Protein AF-X6P370-F1 (afdb_monomer_lite)

Foldseek 3Di:
DDPLLQCLAPVHNVPLVVNLVCLLVPVDDDDPVRLVNSLVRNVVRVVVSSNVSSCCSNPVDVVNVVVSVLVVLQVVLLVVLVVVLVVCPVVDDPVVSCVVLVVLLVVQLVCLVVLHDDDLSSLQNNCVVPVQSSLVSNVVSLCCLLPVDPCNVVPVSSVVSCCDPQNVDSNHNNQVQLQDVVSPPPPPVDDDPDDDDDDDDPDPDDDPDDDDDDVVVVVVVVVLVVVVVVVVVVVPDPDDDGSVNSVVSSVSVVVVVVVVVVVVVVVVCVPVVVVVVVVVVVPPDPPPPVPDDPDDDDDDDDPPPPDPPDDDDD

Structure (mmCIF, N/CA/C/O backbone):
data_AF-X6P370-F1
#
_entry.id   AF-X6P370-F1
#
loop_
_atom_site.group_PDB
_atom_site.id
_atom_site.type_symbol
_atom_site.label_atom_id
_atom_site.label_alt_id
_atom_site.label_comp_id
_atom_site.label_asym_id
_atom_site.label_entity_id
_atom_site.label_seq_id
_atom_site.pdbx_PDB_ins_code
_atom_site.Cartn_x
_atom_site.Cartn_y
_atom_site.Cartn_z
_atom_site.occupancy
_atom_site.B_iso_or_equiv
_atom_site.auth_seq_id
_atom_site.auth_comp_id
_atom_site.auth_asym_id
_atom_site.auth_atom_id
_atom_site.pdbx_PDB_model_num
ATOM 1 N N . TYR A 1 1 ? 2.509 20.667 -35.659 1.00 54.47 1 TYR A N 1
ATOM 2 C CA . TYR A 1 1 ? 3.380 21.132 -34.567 1.00 54.47 1 TYR A CA 1
ATOM 3 C C . TYR A 1 1 ? 2.681 20.768 -33.278 1.00 54.47 1 TYR A C 1
ATOM 5 O O . TYR A 1 1 ? 1.647 21.360 -32.994 1.00 54.47 1 TYR A O 1
ATOM 13 N N . ASP A 1 2 ? 3.147 19.729 -32.590 1.00 79.06 2 ASP A N 1
ATOM 14 C CA . ASP A 1 2 ? 2.578 19.344 -31.299 1.00 79.06 2 ASP A CA 1
ATOM 15 C C . ASP A 1 2 ? 3.137 20.238 -30.173 1.00 79.06 2 ASP A C 1
ATOM 17 O O . ASP A 1 2 ? 4.161 20.919 -30.326 1.00 79.06 2 ASP A O 1
ATOM 21 N N . LEU A 1 3 ? 2.420 20.261 -29.050 1.00 83.25 3 LEU A N 1
ATOM 22 C CA . LEU A 1 3 ? 2.734 21.086 -27.886 1.00 83.25 3 LEU A CA 1
ATOM 23 C C . LEU A 1 3 ? 4.103 20.733 -27.276 1.00 83.25 3 LEU A C 1
ATOM 25 O O . LEU A 1 3 ? 4.840 21.633 -26.873 1.00 83.25 3 LEU A O 1
ATOM 29 N N . LEU A 1 4 ? 4.467 19.450 -27.236 1.00 83.31 4 LEU A N 1
ATOM 30 C CA . LEU A 1 4 ? 5.719 18.964 -26.657 1.00 83.31 4 LEU A CA 1
ATOM 31 C C . LEU A 1 4 ? 6.929 19.436 -27.468 1.00 83.31 4 LEU A C 1
ATOM 33 O O . LEU A 1 4 ? 7.869 20.003 -26.906 1.00 83.31 4 LEU A O 1
ATOM 37 N N . THR A 1 5 ? 6.848 19.319 -28.790 1.00 86.12 5 THR A N 1
ATOM 38 C CA . THR A 1 5 ? 7.819 19.824 -29.761 1.00 86.12 5 THR A CA 1
ATOM 39 C C . THR A 1 5 ? 8.015 21.335 -29.624 1.00 86.12 5 THR A C 1
ATOM 41 O O . THR A 1 5 ? 9.150 21.818 -29.627 1.00 86.12 5 THR A O 1
ATOM 44 N N . HIS A 1 6 ? 6.934 22.101 -29.444 1.00 86.94 6 HIS A N 1
ATOM 45 C CA . HIS A 1 6 ? 7.019 23.549 -29.214 1.00 86.94 6 HIS A CA 1
ATOM 46 C C . HIS A 1 6 ? 7.727 23.885 -27.890 1.00 86.94 6 HIS A C 1
ATOM 48 O O . HIS A 1 6 ? 8.527 24.820 -27.821 1.00 86.94 6 HIS A O 1
ATOM 54 N N . MET A 1 7 ? 7.475 23.119 -26.826 1.00 84.12 7 MET A N 1
ATOM 55 C CA . MET A 1 7 ? 8.082 23.365 -25.513 1.00 84.12 7 MET A CA 1
ATOM 56 C C . MET A 1 7 ? 9.584 23.064 -25.478 1.00 84.12 7 MET A C 1
ATOM 58 O O . MET A 1 7 ? 10.316 23.763 -24.779 1.00 84.12 7 MET A O 1
ATOM 62 N N . VAL A 1 8 ? 10.069 22.079 -26.237 1.00 85.38 8 VAL A N 1
ATOM 63 C CA . VAL A 1 8 ? 11.506 21.741 -26.289 1.00 85.38 8 VAL A CA 1
ATOM 64 C C . VAL A 1 8 ? 12.271 22.473 -27.392 1.00 85.38 8 VAL A C 1
ATOM 66 O O . VAL A 1 8 ? 13.502 22.476 -27.383 1.00 85.38 8 VAL A O 1
ATOM 69 N N . CYS A 1 9 ? 11.581 23.119 -28.331 1.00 86.38 9 CYS A N 1
ATOM 70 C CA . CYS A 1 9 ? 12.208 23.878 -29.406 1.00 86.38 9 CYS A CA 1
ATOM 71 C C . CYS A 1 9 ? 12.719 25.245 -28.899 1.00 86.38 9 CYS A C 1
ATOM 73 O O . CYS A 1 9 ? 11.913 26.075 -28.466 1.00 86.38 9 CYS A O 1
ATOM 75 N N . PRO A 1 10 ? 14.033 25.537 -29.006 1.00 80.81 10 PRO A N 1
ATOM 76 C CA . PRO A 1 10 ? 14.603 26.805 -28.543 1.00 80.81 10 PRO A CA 1
ATOM 77 C C . PRO A 1 10 ? 14.099 28.051 -29.276 1.00 80.81 10 PRO A C 1
ATOM 79 O O . PRO A 1 10 ? 14.176 29.146 -28.731 1.00 80.81 10 PRO A O 1
ATOM 82 N N . LEU A 1 11 ? 13.596 27.891 -30.505 1.00 78.62 11 LEU A N 1
ATOM 83 C CA . LEU A 1 11 ? 13.122 28.996 -31.345 1.00 78.62 11 LEU A CA 1
ATOM 84 C C . LEU A 1 11 ? 11.647 29.357 -31.134 1.00 78.62 11 LEU A C 1
ATOM 86 O O . LEU A 1 11 ? 11.179 30.322 -31.728 1.00 78.62 11 LEU A O 1
ATOM 90 N N . SER A 1 12 ? 10.906 28.581 -30.340 1.00 79.38 12 SER A N 1
ATOM 91 C CA . SER A 1 12 ? 9.472 28.804 -30.136 1.00 79.38 12 SER A CA 1
ATOM 92 C C . SER A 1 12 ? 9.127 28.950 -28.656 1.00 79.38 12 SER A C 1
ATOM 94 O O . SER A 1 12 ? 8.970 30.072 -28.185 1.00 79.38 12 SER A O 1
ATOM 96 N N . GLY A 1 13 ? 9.047 27.852 -27.899 1.00 76.56 13 GLY A N 1
ATOM 97 C CA . GLY A 1 13 ? 8.712 27.892 -26.474 1.00 76.56 13 GLY A CA 1
ATOM 98 C C . GLY A 1 13 ? 9.916 27.888 -25.533 1.00 76.56 13 GLY A C 1
ATOM 99 O O . GLY A 1 13 ? 9.898 28.589 -24.525 1.00 76.56 13 GLY A O 1
ATOM 100 N N . ASN A 1 14 ? 10.935 27.073 -25.826 1.00 80.25 14 ASN A N 1
ATOM 101 C CA . ASN A 1 14 ? 12.083 26.788 -24.950 1.00 80.25 14 ASN A CA 1
ATOM 102 C C . ASN A 1 14 ? 11.734 26.622 -23.454 1.00 80.25 14 ASN A C 1
ATOM 104 O O . ASN A 1 14 ? 12.466 27.056 -22.563 1.00 80.25 14 ASN A O 1
ATOM 108 N N . ASN A 1 15 ? 10.594 26.003 -23.164 1.00 84.56 15 ASN A N 1
ATOM 109 C CA . ASN A 1 15 ? 10.074 25.841 -21.818 1.00 84.56 15 ASN A CA 1
ATOM 110 C C . ASN A 1 15 ? 10.195 24.384 -21.372 1.00 84.56 15 ASN A C 1
ATOM 112 O O . ASN A 1 15 ? 9.217 23.698 -21.070 1.00 84.56 15 ASN A O 1
ATOM 116 N N . VAL A 1 16 ? 11.444 23.917 -21.335 1.00 82.69 16 VAL A N 1
ATOM 117 C CA . VAL A 1 16 ? 11.800 22.546 -20.951 1.00 82.69 16 VAL A CA 1
ATOM 118 C C . VAL A 1 16 ? 11.308 22.209 -19.540 1.00 82.69 16 VAL A C 1
ATOM 120 O O . VAL A 1 16 ? 10.962 21.065 -19.276 1.00 82.69 16 VAL A O 1
ATOM 123 N N . LYS A 1 17 ? 11.203 23.199 -18.642 1.00 77.44 17 LYS A N 1
ATOM 124 C CA . LYS A 1 17 ? 10.639 23.001 -17.298 1.00 77.44 17 LYS A CA 1
ATOM 125 C C . LYS A 1 17 ? 9.161 22.619 -17.355 1.00 77.44 17 LYS A C 1
ATOM 127 O O . LYS A 1 17 ? 8.766 21.677 -16.683 1.00 77.44 17 LYS A O 1
ATOM 132 N N . CYS A 1 18 ? 8.352 23.306 -18.162 1.00 78.94 18 CYS A N 1
ATOM 133 C CA . CYS A 1 18 ? 6.945 22.940 -18.343 1.00 78.94 18 CYS A CA 1
ATOM 134 C C . CYS A 1 18 ? 6.779 21.602 -19.070 1.00 78.94 18 CYS A C 1
ATOM 136 O O . CYS A 1 18 ? 5.910 20.829 -18.680 1.00 78.94 18 CYS A O 1
ATOM 138 N N . ALA A 1 19 ? 7.628 21.301 -20.061 1.00 80.31 19 ALA A N 1
ATOM 139 C CA . ALA A 1 19 ? 7.657 19.972 -20.674 1.00 80.31 19 ALA A CA 1
ATOM 140 C C . ALA A 1 19 ? 7.949 18.893 -19.623 1.00 80.31 19 ALA A C 1
ATOM 142 O O . ALA A 1 19 ? 7.200 17.930 -19.527 1.00 80.31 19 ALA A O 1
ATOM 143 N N . CYS A 1 20 ? 8.965 19.108 -18.780 1.00 78.06 20 CYS A N 1
ATOM 144 C CA . CYS A 1 20 ? 9.296 18.221 -17.671 1.00 78.06 20 CYS A CA 1
ATOM 145 C C . CYS A 1 20 ? 8.089 18.017 -16.752 1.00 78.06 20 CYS A C 1
ATOM 147 O O . CYS A 1 20 ? 7.648 16.890 -16.602 1.00 78.06 20 CYS A O 1
ATOM 149 N N . TYR A 1 21 ? 7.459 19.087 -16.252 1.00 77.31 21 TYR A N 1
ATOM 150 C CA . TYR A 1 21 ? 6.266 18.974 -15.405 1.00 77.31 21 TYR A CA 1
ATOM 151 C C . TYR A 1 21 ? 5.107 18.215 -16.064 1.00 77.31 21 TYR A C 1
ATOM 153 O O . TYR A 1 21 ? 4.435 17.444 -15.385 1.00 77.31 21 TYR A O 1
ATOM 161 N N . LEU A 1 22 ? 4.843 18.427 -17.356 1.00 78.12 22 LEU A N 1
ATOM 162 C CA . LEU A 1 22 ? 3.742 17.765 -18.064 1.00 78.12 22 LEU A CA 1
ATOM 163 C C . LEU A 1 22 ? 4.006 16.278 -18.307 1.00 78.12 22 LEU A C 1
ATOM 165 O O . LEU A 1 22 ? 3.088 15.472 -18.154 1.00 78.12 22 LEU A O 1
ATOM 169 N N . LEU A 1 23 ? 5.241 15.933 -18.677 1.00 76.19 23 LEU A N 1
ATOM 170 C CA . LEU A 1 23 ? 5.682 14.552 -18.874 1.00 76.19 23 LEU A CA 1
ATOM 171 C C . LEU A 1 23 ? 5.734 13.809 -17.543 1.00 76.19 23 LEU A C 1
ATOM 173 O O . LEU A 1 23 ? 5.207 12.711 -17.419 1.00 76.19 23 LEU A O 1
ATOM 177 N N . GLU A 1 24 ? 6.302 14.455 -16.529 1.00 69.06 24 GLU A N 1
ATOM 178 C CA . GLU A 1 24 ? 6.357 13.941 -15.180 1.00 69.06 24 GLU A CA 1
ATOM 179 C C . GLU A 1 24 ? 4.942 13.701 -14.650 1.00 69.06 24 GLU A C 1
ATOM 181 O O . GLU A 1 24 ? 4.583 12.575 -14.327 1.00 69.06 24 GLU A O 1
ATOM 186 N N . LEU A 1 25 ? 4.096 14.723 -14.541 1.00 67.25 25 LEU A N 1
ATOM 187 C CA . LEU A 1 25 ? 2.790 14.586 -13.884 1.00 67.25 25 LEU A CA 1
ATOM 188 C C . LEU A 1 25 ? 1.800 13.674 -14.630 1.00 67.25 25 LEU A C 1
ATOM 190 O O . LEU A 1 25 ? 0.700 13.471 -14.120 1.00 67.25 25 LEU A O 1
ATOM 194 N N . GLY A 1 26 ? 2.155 13.142 -15.806 1.00 66.25 26 GLY A N 1
ATOM 195 C CA . GLY A 1 26 ? 1.296 12.245 -16.580 1.00 66.25 26 GLY A CA 1
ATOM 196 C C . GLY A 1 26 ? -0.027 12.895 -16.990 1.00 66.25 26 GLY A C 1
ATOM 197 O O . GLY A 1 26 ? -1.006 12.205 -17.259 1.00 66.25 26 GLY A O 1
ATOM 198 N N . LEU A 1 27 ? -0.079 14.234 -17.015 1.00 66.31 27 LEU A N 1
ATOM 199 C CA . LEU A 1 27 ? -1.307 14.996 -17.272 1.00 66.31 27 LEU A CA 1
ATOM 200 C C . LEU A 1 27 ? -1.818 14.796 -18.704 1.00 66.31 27 LEU A C 1
ATOM 202 O O . LEU A 1 27 ? -2.993 15.026 -18.981 1.00 66.31 27 LEU A O 1
ATOM 206 N N . MET A 1 28 ? -0.936 14.369 -19.610 1.00 71.00 28 MET A N 1
ATOM 207 C CA . MET A 1 28 ? -1.258 13.986 -20.979 1.00 71.00 28 MET A CA 1
ATOM 208 C C . MET A 1 28 ? -0.529 12.690 -21.330 1.00 71.00 28 MET A C 1
ATOM 210 O O . MET A 1 28 ? 0.652 12.536 -21.022 1.00 71.00 28 MET A O 1
ATOM 214 N N . LYS A 1 29 ? -1.231 11.772 -22.003 1.00 73.94 29 LYS A N 1
ATOM 215 C CA . LYS A 1 29 ? -0.607 10.608 -22.638 1.00 73.94 29 LYS A CA 1
ATOM 216 C C . LYS A 1 29 ? -0.021 11.049 -23.973 1.00 73.94 29 LYS A C 1
ATOM 218 O O . LYS A 1 29 ? -0.757 11.518 -24.836 1.00 73.94 29 LYS A O 1
ATOM 223 N N . TRP A 1 30 ? 1.286 10.892 -24.124 1.00 81.25 30 TRP A N 1
ATOM 224 C CA . TRP A 1 30 ? 1.999 11.202 -25.359 1.00 81.25 30 TRP A CA 1
ATOM 225 C C . TRP A 1 30 ? 2.193 9.918 -26.149 1.00 81.25 30 TRP A C 1
ATOM 227 O O . TRP A 1 30 ? 2.560 8.892 -25.573 1.00 81.25 30 TRP A O 1
ATOM 237 N N . SER A 1 31 ? 1.930 9.955 -27.454 1.00 83.81 31 SER A N 1
ATOM 238 C CA . SER A 1 31 ? 2.277 8.819 -28.302 1.00 83.81 31 SER A CA 1
ATOM 239 C C . SER A 1 31 ? 3.797 8.728 -28.455 1.00 83.81 31 SER A C 1
ATOM 241 O O . SER A 1 31 ? 4.517 9.723 -28.319 1.00 83.81 31 SER A O 1
ATOM 243 N N . GLU A 1 32 ? 4.300 7.536 -28.771 1.00 81.56 32 GLU A N 1
ATOM 244 C CA . GLU A 1 32 ? 5.724 7.358 -29.062 1.00 81.56 32 GLU A CA 1
ATOM 245 C C . GLU A 1 32 ? 6.168 8.241 -30.243 1.00 81.56 32 GLU A C 1
ATOM 247 O O . GLU A 1 32 ? 7.275 8.781 -30.246 1.00 81.56 32 GLU A O 1
ATOM 252 N N . GLU A 1 33 ? 5.280 8.469 -31.217 1.00 87.00 33 GLU A N 1
ATOM 253 C CA . GLU A 1 33 ? 5.534 9.383 -32.329 1.00 87.00 33 GLU A CA 1
ATOM 254 C C . GLU A 1 33 ? 5.709 10.839 -31.883 1.00 87.00 33 GLU A C 1
ATOM 256 O O . GLU A 1 33 ? 6.587 11.524 -32.410 1.00 87.00 33 GLU A O 1
ATOM 261 N N . ASP A 1 34 ? 4.904 11.320 -30.932 1.00 87.25 34 ASP A N 1
ATOM 262 C CA . ASP A 1 34 ? 5.001 12.696 -30.424 1.00 87.25 34 ASP A CA 1
ATOM 263 C C . ASP A 1 34 ? 6.309 12.902 -29.650 1.00 87.25 34 ASP A C 1
ATOM 265 O O . ASP A 1 34 ? 7.005 13.903 -29.834 1.00 87.25 34 ASP A O 1
ATOM 269 N N . LEU A 1 35 ? 6.695 11.912 -28.839 1.00 87.69 35 LEU A N 1
ATOM 270 C CA . LEU A 1 35 ? 7.975 11.903 -28.126 1.00 87.69 35 LEU A CA 1
ATOM 271 C C . LEU A 1 35 ? 9.165 11.884 -29.093 1.00 87.69 35 LEU A C 1
ATOM 273 O O . LEU A 1 35 ? 10.128 12.626 -28.893 1.00 87.69 35 LEU A O 1
ATOM 277 N N . ASN A 1 36 ? 9.095 11.083 -30.160 1.00 88.50 36 ASN A N 1
ATOM 278 C CA . ASN A 1 36 ? 10.150 11.005 -31.171 1.00 88.50 36 ASN A CA 1
ATOM 279 C C . ASN A 1 36 ? 10.296 12.319 -31.948 1.00 88.50 36 ASN A C 1
ATOM 281 O O . ASN A 1 36 ? 11.412 12.820 -32.079 1.00 88.50 36 ASN A O 1
ATOM 285 N N . LYS A 1 37 ? 9.184 12.927 -32.381 1.00 90.62 37 LYS A N 1
ATOM 286 C CA . LYS A 1 37 ? 9.185 14.230 -33.072 1.00 90.62 37 LYS A CA 1
ATOM 287 C C . LYS A 1 37 ? 9.770 15.334 -32.187 1.00 90.62 37 LYS A C 1
ATOM 289 O O . LYS A 1 37 ? 10.630 16.098 -32.634 1.00 90.62 37 LYS A O 1
ATOM 294 N N . ALA A 1 38 ? 9.373 15.386 -30.916 1.00 89.12 38 ALA A N 1
ATOM 295 C CA . ALA A 1 38 ? 9.915 16.353 -29.966 1.00 89.12 38 ALA A CA 1
ATOM 296 C C . ALA A 1 38 ? 11.419 16.130 -29.717 1.00 89.12 38 ALA A C 1
ATOM 298 O O . ALA A 1 38 ? 12.187 17.094 -29.644 1.00 89.12 38 ALA A O 1
ATOM 299 N N . LEU A 1 39 ? 11.860 14.870 -29.635 1.00 88.31 39 LEU A N 1
ATOM 300 C CA . LEU A 1 39 ? 13.262 14.515 -29.413 1.00 88.31 39 LEU A CA 1
ATOM 301 C C . LEU A 1 39 ? 14.137 14.877 -30.616 1.00 88.31 39 LEU A C 1
ATOM 303 O O . LEU A 1 39 ? 15.201 15.468 -30.430 1.00 88.31 39 LEU A O 1
ATOM 307 N N . GLU A 1 40 ? 13.681 14.599 -31.837 1.00 90.44 40 GLU A N 1
ATOM 308 C CA . GLU A 1 40 ? 14.364 14.999 -33.074 1.00 90.44 40 GLU A CA 1
ATOM 309 C C . GLU A 1 40 ? 14.579 16.512 -33.130 1.00 90.44 40 GLU A C 1
ATOM 311 O O . GLU A 1 40 ? 15.684 16.978 -33.422 1.00 90.44 40 GLU A O 1
ATOM 316 N N . VAL A 1 41 ? 13.558 17.294 -32.771 1.00 90.19 41 VAL A N 1
ATOM 317 C CA . VAL A 1 41 ? 13.658 18.756 -32.707 1.00 90.19 41 VAL A CA 1
ATOM 318 C C . VAL A 1 41 ? 14.621 19.197 -31.603 1.00 90.19 41 VAL A C 1
ATOM 320 O O . VAL A 1 41 ? 15.479 20.050 -31.842 1.00 90.19 41 VAL A O 1
ATOM 323 N N . ALA A 1 42 ? 14.562 18.602 -30.412 1.00 88.81 42 ALA A N 1
ATOM 324 C CA . ALA A 1 42 ? 15.498 18.920 -29.335 1.00 88.81 42 ALA A CA 1
ATOM 325 C C . ALA A 1 42 ? 16.962 18.617 -29.726 1.00 88.81 42 ALA A C 1
ATOM 327 O O . ALA A 1 42 ? 17.851 19.420 -29.427 1.00 88.81 42 ALA A O 1
ATOM 328 N N . ILE A 1 43 ? 17.212 17.514 -30.444 1.00 88.62 43 ILE A N 1
ATOM 329 C CA . ILE A 1 43 ? 18.531 17.132 -30.982 1.00 88.62 43 ILE A CA 1
ATOM 330 C C . ILE A 1 43 ? 18.988 18.108 -32.065 1.00 88.62 43 ILE A C 1
ATOM 332 O O . ILE A 1 43 ? 20.116 18.604 -31.994 1.00 88.62 43 ILE A O 1
ATOM 336 N N . MET A 1 44 ? 18.118 18.425 -33.027 1.00 91.19 44 MET A N 1
ATOM 337 C CA . MET A 1 44 ? 18.405 19.350 -34.129 1.00 91.19 44 MET A CA 1
ATOM 338 C C . MET A 1 44 ? 18.914 20.697 -33.605 1.00 91.19 44 MET A C 1
ATOM 340 O O . MET A 1 44 ? 19.909 21.227 -34.099 1.00 91.19 44 MET A O 1
ATOM 344 N N . TYR A 1 45 ? 18.278 21.217 -32.554 1.00 90.00 45 TYR A N 1
ATOM 345 C CA . TYR A 1 45 ? 18.661 22.481 -31.923 1.00 90.00 45 TYR A CA 1
ATOM 346 C C . TYR A 1 45 ? 19.664 22.335 -30.771 1.00 90.00 45 TYR A C 1
ATOM 348 O O . TYR A 1 45 ? 19.981 23.323 -30.108 1.00 90.00 45 TYR A O 1
ATOM 356 N N . LYS A 1 46 ? 20.180 21.126 -30.518 1.00 88.38 46 LYS A N 1
ATOM 357 C CA . LYS A 1 46 ? 21.130 20.822 -29.433 1.00 88.38 46 LYS A CA 1
ATOM 358 C C . LYS A 1 46 ? 20.641 21.290 -28.054 1.00 88.38 46 LYS A C 1
ATOM 360 O O . LYS A 1 46 ? 21.446 21.671 -27.198 1.00 88.38 46 LYS A O 1
ATOM 365 N N . ASN A 1 47 ? 19.329 21.251 -27.816 1.00 87.12 47 ASN A N 1
ATOM 366 C CA . ASN A 1 47 ? 18.734 21.602 -26.532 1.00 87.12 47 ASN A CA 1
ATOM 367 C C . ASN A 1 47 ? 18.980 20.479 -25.516 1.00 87.12 47 ASN A C 1
ATOM 369 O O . ASN A 1 47 ? 18.126 19.623 -25.302 1.00 87.12 47 ASN A O 1
ATOM 373 N N . LYS A 1 48 ? 20.159 20.481 -24.884 1.00 85.94 48 LYS A N 1
ATOM 374 C CA . LYS A 1 48 ? 20.591 19.428 -23.948 1.00 85.94 48 LYS A CA 1
ATOM 375 C C . LYS A 1 48 ? 19.576 19.150 -22.836 1.00 85.94 48 LYS A C 1
ATOM 377 O O . LYS A 1 48 ? 19.361 17.993 -22.501 1.00 85.94 48 LYS A O 1
ATOM 382 N N . ALA A 1 49 ? 18.940 20.193 -22.301 1.00 82.06 49 ALA A N 1
ATOM 383 C CA . ALA A 1 49 ? 17.934 20.042 -21.255 1.00 82.06 49 ALA A CA 1
ATOM 384 C C . ALA A 1 49 ? 16.675 19.333 -21.786 1.00 82.06 49 ALA A C 1
ATOM 386 O O . ALA A 1 49 ? 16.179 18.411 -21.149 1.00 82.06 49 ALA A O 1
ATOM 387 N N . GLY A 1 50 ? 16.188 19.726 -22.971 1.00 84.06 50 GLY A N 1
ATOM 388 C CA . GLY A 1 50 ? 15.044 19.076 -23.620 1.00 84.06 50 GLY A CA 1
ATOM 389 C C . GLY A 1 50 ? 15.326 17.622 -24.001 1.00 84.06 50 GLY A C 1
ATOM 390 O O . GLY A 1 50 ? 14.475 16.764 -23.797 1.00 84.06 50 GLY A O 1
ATOM 391 N N . ILE A 1 51 ? 16.540 17.334 -24.485 1.00 84.38 51 ILE A N 1
ATOM 392 C CA . ILE A 1 51 ? 16.986 15.970 -24.801 1.00 84.38 51 ILE A CA 1
ATOM 393 C C . ILE A 1 51 ? 16.986 15.102 -23.539 1.00 84.38 51 ILE A C 1
ATOM 395 O O . ILE A 1 51 ? 16.424 14.015 -23.580 1.00 84.38 51 ILE A O 1
ATOM 399 N N . SER A 1 52 ? 17.565 15.580 -22.427 1.00 82.56 52 SER A N 1
ATOM 400 C CA . SER A 1 52 ? 17.604 14.823 -21.163 1.00 82.56 52 SER A CA 1
ATOM 401 C C . SER A 1 52 ? 16.201 14.434 -20.713 1.00 82.56 52 SER A C 1
ATOM 403 O O . SER A 1 52 ? 15.924 13.256 -20.536 1.00 82.56 52 SER A O 1
ATOM 405 N N . VAL A 1 53 ? 15.287 15.407 -20.648 1.00 84.69 53 VAL A N 1
ATOM 406 C CA . VAL A 1 53 ? 13.904 15.197 -20.200 1.00 84.69 53 VAL A CA 1
ATOM 407 C C . VAL A 1 53 ? 13.151 14.208 -21.099 1.00 84.69 53 VAL A C 1
ATOM 409 O O . VAL A 1 53 ? 12.455 13.322 -20.605 1.00 84.69 53 VAL A O 1
ATOM 412 N N . LEU A 1 54 ? 13.287 14.323 -22.424 1.00 85.94 54 LEU A N 1
ATOM 413 C CA . LEU A 1 54 ? 12.584 13.448 -23.369 1.00 85.94 54 LEU A CA 1
ATOM 414 C C . LEU A 1 54 ? 13.156 12.027 -23.400 1.00 85.94 54 LEU A C 1
ATOM 416 O O . LEU A 1 54 ? 12.392 11.072 -23.507 1.00 85.94 54 LEU A O 1
ATOM 420 N N . VAL A 1 55 ? 14.477 11.875 -23.287 1.00 81.62 55 VAL A N 1
ATOM 421 C CA . VAL A 1 55 ? 15.135 10.564 -23.166 1.00 81.62 55 VAL A CA 1
ATOM 422 C C . VAL A 1 55 ? 14.757 9.920 -21.838 1.00 81.62 55 VAL A C 1
ATOM 424 O O . VAL A 1 55 ? 14.342 8.768 -21.827 1.00 81.62 55 VAL A O 1
ATOM 427 N N . GLU A 1 56 ? 14.820 10.661 -20.734 1.00 78.00 56 GLU A N 1
ATOM 428 C CA . GLU A 1 56 ? 14.382 10.171 -19.427 1.00 78.00 56 GLU A CA 1
ATOM 429 C C . GLU A 1 56 ? 12.940 9.689 -19.478 1.00 78.00 56 GLU A C 1
ATOM 431 O O . GLU A 1 56 ? 12.682 8.611 -18.970 1.00 78.00 56 GLU A O 1
ATOM 436 N N . THR A 1 57 ? 12.049 10.417 -20.157 1.00 77.38 57 THR A N 1
ATOM 437 C CA . THR A 1 57 ? 10.637 10.042 -20.339 1.00 77.38 57 THR A CA 1
ATOM 438 C C . THR A 1 57 ? 10.463 8.809 -21.234 1.00 77.38 57 THR A C 1
ATOM 440 O O . THR A 1 57 ? 9.698 7.906 -20.912 1.00 77.38 57 THR A O 1
ATOM 443 N N . LYS A 1 58 ? 11.174 8.748 -22.365 1.00 74.75 58 LYS A N 1
ATOM 444 C CA . LYS A 1 58 ? 11.080 7.643 -23.333 1.00 74.75 58 LYS A CA 1
ATOM 445 C C . LYS A 1 58 ? 11.645 6.332 -22.782 1.00 74.75 58 LYS A C 1
ATOM 447 O O . LYS A 1 58 ? 11.188 5.257 -23.153 1.00 74.75 58 LYS A O 1
ATOM 452 N N . TYR A 1 59 ? 12.647 6.435 -21.918 1.00 68.56 59 TYR A N 1
ATOM 453 C CA . TYR A 1 59 ? 13.334 5.307 -21.304 1.00 68.56 59 TYR A CA 1
ATOM 454 C C . TYR A 1 59 ? 13.104 5.268 -19.791 1.00 68.56 59 TYR A C 1
ATOM 456 O O . TYR A 1 59 ? 13.959 4.752 -19.065 1.00 68.56 59 TYR A O 1
ATOM 464 N N . VAL A 1 60 ? 11.975 5.810 -19.302 1.00 64.06 60 VAL A N 1
ATOM 465 C CA . VAL A 1 60 ? 11.572 5.590 -17.910 1.00 64.06 60 VAL A CA 1
ATOM 466 C C . VAL A 1 60 ? 11.488 4.085 -17.729 1.00 64.06 60 VAL A C 1
ATOM 468 O O . VAL A 1 60 ? 10.695 3.397 -18.365 1.00 64.06 60 VAL A O 1
ATOM 471 N N . ASP A 1 61 ? 12.362 3.581 -16.868 1.00 62.66 61 ASP A N 1
ATOM 472 C CA . ASP A 1 61 ? 12.272 2.236 -16.339 1.00 62.66 61 ASP A CA 1
ATOM 473 C C . ASP A 1 61 ? 10.861 2.063 -15.767 1.00 62.66 61 ASP A C 1
ATOM 475 O O . ASP A 1 61 ? 10.447 2.857 -14.921 1.00 62.66 61 ASP A O 1
ATOM 479 N N . GLN A 1 62 ? 10.116 1.052 -16.216 1.00 60.72 62 GLN A N 1
ATOM 480 C CA . GLN A 1 62 ? 8.769 0.754 -15.712 1.00 60.72 62 GLN A CA 1
ATOM 481 C C . GLN A 1 62 ? 8.737 0.693 -14.174 1.00 60.72 62 GLN A C 1
ATOM 483 O O . GLN A 1 62 ? 7.717 0.994 -13.557 1.00 60.72 62 GLN A O 1
ATOM 488 N N . SER A 1 63 ? 9.867 0.364 -13.541 1.00 58.28 63 SER A N 1
ATOM 489 C CA . SER A 1 63 ? 10.066 0.461 -12.095 1.00 58.28 63 SER A CA 1
ATOM 490 C C . SER A 1 63 ? 9.907 1.890 -11.545 1.00 58.28 63 SER A C 1
ATOM 492 O O . SER A 1 63 ? 9.212 2.104 -10.552 1.00 58.28 63 SER A O 1
ATOM 494 N N . LYS A 1 64 ? 10.485 2.902 -12.206 1.00 65.19 64 LYS A N 1
ATOM 495 C CA . LYS A 1 64 ? 10.377 4.320 -11.818 1.00 65.19 64 LYS A CA 1
ATOM 496 C C . LYS A 1 64 ? 8.979 4.885 -12.053 1.00 65.19 64 LYS A C 1
ATOM 498 O O . LYS A 1 64 ? 8.509 5.671 -11.233 1.00 65.19 64 LYS A O 1
ATOM 503 N N . GLU A 1 65 ? 8.318 4.489 -13.140 1.00 71.25 65 GLU A N 1
ATOM 504 C CA . GLU A 1 65 ? 6.922 4.866 -13.401 1.00 71.25 65 GLU A CA 1
ATOM 505 C C . GLU A 1 65 ? 6.007 4.319 -12.300 1.00 71.25 65 GLU A C 1
ATOM 507 O O . GLU A 1 65 ? 5.315 5.094 -11.637 1.00 71.25 65 GLU A O 1
ATOM 512 N N . LYS A 1 66 ? 6.114 3.019 -11.996 1.00 69.12 66 LYS A N 1
ATOM 513 C CA . LYS A 1 66 ? 5.386 2.387 -10.886 1.00 69.12 66 LYS A CA 1
ATOM 514 C C . LYS A 1 66 ? 5.677 3.060 -9.548 1.00 69.12 66 LYS A C 1
ATOM 516 O O . LYS A 1 66 ? 4.751 3.377 -8.811 1.00 69.12 66 LYS A O 1
ATOM 521 N N . MET A 1 67 ? 6.944 3.340 -9.236 1.00 68.88 67 MET A N 1
ATOM 522 C CA . MET A 1 67 ? 7.316 4.028 -7.993 1.00 68.88 67 MET A CA 1
ATOM 523 C C . MET A 1 67 ? 6.656 5.410 -7.890 1.00 68.88 67 MET A C 1
ATOM 525 O O . MET A 1 67 ? 6.173 5.798 -6.823 1.00 68.88 67 MET A O 1
ATOM 529 N N . ARG A 1 68 ? 6.605 6.153 -8.999 1.00 73.50 68 ARG A N 1
ATOM 530 C CA . ARG A 1 68 ? 5.972 7.470 -9.056 1.00 73.50 68 ARG A CA 1
ATOM 531 C C . ARG A 1 68 ? 4.461 7.385 -8.849 1.00 73.50 68 ARG A C 1
ATOM 533 O O . ARG A 1 68 ? 3.919 8.163 -8.061 1.00 73.50 68 ARG A O 1
ATOM 540 N N . GLU A 1 69 ? 3.789 6.469 -9.536 1.00 77.69 69 GLU A N 1
ATOM 541 C CA . GLU A 1 69 ? 2.349 6.243 -9.377 1.00 77.69 69 GLU A CA 1
ATOM 542 C C . GLU A 1 69 ? 2.006 5.854 -7.937 1.00 77.69 69 GLU A C 1
ATOM 544 O O . GLU A 1 69 ? 1.121 6.466 -7.331 1.00 77.69 69 GLU A O 1
ATOM 549 N N . SER A 1 70 ? 2.769 4.932 -7.347 1.00 75.44 70 SER A N 1
ATOM 550 C CA . SER A 1 70 ? 2.617 4.526 -5.947 1.00 75.44 70 SER A CA 1
ATOM 551 C C . SER A 1 70 ? 2.793 5.703 -4.986 1.00 75.44 70 SER A C 1
ATOM 553 O O . SER A 1 70 ? 1.976 5.893 -4.085 1.00 75.44 70 SER A O 1
ATOM 555 N N . ALA A 1 71 ? 3.796 6.560 -5.204 1.00 75.50 71 ALA A N 1
ATOM 556 C CA . ALA A 1 71 ? 4.015 7.748 -4.377 1.00 75.50 71 ALA A CA 1
ATOM 557 C C . ALA A 1 71 ? 2.867 8.772 -4.488 1.00 75.50 71 ALA A C 1
ATOM 559 O O . ALA A 1 71 ? 2.482 9.393 -3.491 1.00 75.50 71 ALA A O 1
ATOM 560 N N . LEU A 1 72 ? 2.302 8.961 -5.686 1.00 80.62 72 LEU A N 1
ATOM 561 C CA . LEU A 1 72 ? 1.134 9.825 -5.891 1.00 80.62 72 LEU A CA 1
ATOM 562 C C . LEU A 1 72 ? -0.110 9.259 -5.199 1.00 80.62 72 LEU A C 1
ATOM 564 O O . LEU A 1 72 ? -0.835 10.011 -4.540 1.00 80.62 72 LEU A O 1
ATOM 568 N N . LYS A 1 73 ? -0.328 7.946 -5.301 1.00 84.12 73 LYS A N 1
ATOM 569 C CA . LYS A 1 73 ? -1.443 7.249 -4.653 1.00 84.12 73 LYS A CA 1
ATOM 570 C C . LYS A 1 73 ? -1.347 7.348 -3.130 1.00 84.12 73 LYS A C 1
ATOM 572 O O . LYS A 1 73 ? -2.297 7.811 -2.502 1.00 84.12 73 LYS A O 1
ATOM 577 N N . TYR A 1 74 ? -0.167 7.090 -2.560 1.00 84.44 74 TYR A N 1
ATOM 578 C CA . TYR A 1 74 ? 0.122 7.298 -1.137 1.00 84.44 74 TYR A CA 1
ATOM 579 C C . TYR A 1 74 ? -0.207 8.727 -0.680 1.00 84.44 74 TYR A C 1
ATOM 581 O O . TYR A 1 74 ? -0.915 8.925 0.309 1.00 84.44 74 TYR A O 1
ATOM 589 N N . ARG A 1 75 ? 0.260 9.752 -1.412 1.00 82.56 75 ARG A N 1
ATOM 590 C CA . ARG A 1 75 ? -0.010 11.159 -1.059 1.00 82.56 75 ARG A CA 1
ATOM 591 C C . ARG A 1 75 ? -1.500 11.473 -1.053 1.00 82.56 75 ARG A C 1
ATOM 593 O O . ARG A 1 75 ? -1.958 12.200 -0.170 1.00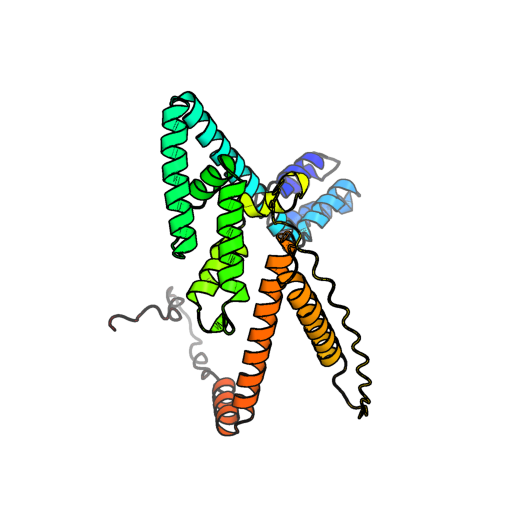 82.56 75 ARG A O 1
ATOM 600 N N . LYS A 1 76 ? -2.242 10.942 -2.025 1.00 89.00 76 LYS A N 1
ATOM 601 C CA . LYS A 1 76 ? -3.691 11.120 -2.119 1.00 89.00 76 LYS A CA 1
ATOM 602 C C . LYS A 1 76 ? -4.396 10.479 -0.924 1.00 89.00 76 LYS A C 1
ATOM 604 O O . LYS A 1 76 ? -5.112 11.181 -0.217 1.00 89.00 76 LYS A O 1
ATOM 609 N N . GLU A 1 77 ? -4.128 9.204 -0.651 1.00 88.81 77 GLU A N 1
ATOM 610 C CA . GLU A 1 77 ? -4.737 8.475 0.471 1.00 88.81 77 GLU A CA 1
ATOM 611 C C . GLU A 1 77 ? -4.408 9.117 1.823 1.00 88.81 77 GLU A C 1
ATOM 613 O O . GLU A 1 77 ? -5.290 9.286 2.672 1.00 88.81 77 GLU A O 1
ATOM 618 N N . LYS A 1 78 ? -3.161 9.572 2.005 1.00 89.25 78 LYS A N 1
ATOM 619 C CA . LYS A 1 78 ? -2.741 10.304 3.205 1.00 89.25 78 LYS A CA 1
ATOM 620 C C . LYS A 1 78 ? -3.515 11.602 3.360 1.00 89.25 78 LYS A C 1
ATOM 622 O O . LYS A 1 78 ? -4.052 11.864 4.432 1.00 89.25 78 LYS A O 1
ATOM 627 N N . SER A 1 79 ? -3.581 12.407 2.300 1.00 91.12 79 SER A N 1
ATOM 628 C CA . SER A 1 79 ? -4.277 13.694 2.328 1.00 91.12 79 SER A CA 1
ATOM 629 C C . SER A 1 79 ? -5.760 13.519 2.649 1.00 91.12 79 SER A C 1
ATOM 631 O O . SER A 1 79 ? -6.272 14.204 3.530 1.00 91.12 79 SER A O 1
ATOM 633 N N . THR A 1 80 ? -6.435 12.562 2.006 1.00 93.31 80 THR A N 1
ATOM 634 C CA . THR A 1 80 ? -7.852 12.272 2.256 1.00 93.31 80 THR A CA 1
ATOM 635 C C . THR A 1 80 ? -8.091 11.773 3.682 1.00 93.31 80 THR A C 1
ATOM 637 O O . THR A 1 80 ? -9.010 12.252 4.345 1.00 93.31 80 THR A O 1
ATOM 640 N N . SER A 1 81 ? -7.250 10.868 4.188 1.00 93.69 81 SER A N 1
ATOM 641 C CA . SER A 1 81 ? -7.402 10.312 5.541 1.00 93.69 81 SER A CA 1
ATOM 642 C C . SER A 1 81 ? -7.129 11.355 6.634 1.00 93.69 81 SER A C 1
ATOM 644 O O . SER A 1 81 ? -7.846 11.399 7.633 1.00 93.69 81 SER A O 1
ATOM 646 N N . VAL A 1 82 ? -6.135 12.232 6.433 1.00 93.81 82 VAL A N 1
ATOM 647 C CA . VAL A 1 82 ? -5.846 13.358 7.340 1.00 93.81 82 VAL A CA 1
ATOM 648 C C . VAL A 1 82 ? -7.008 14.345 7.362 1.00 93.81 82 VAL A C 1
ATOM 650 O O . VAL A 1 82 ? -7.472 14.690 8.445 1.00 93.81 82 VAL A O 1
ATOM 653 N N . GLN A 1 83 ? -7.521 14.739 6.192 1.00 95.75 83 GLN A N 1
ATOM 654 C CA . GLN A 1 83 ? -8.676 15.637 6.109 1.00 95.75 83 GLN A CA 1
ATOM 655 C C . GLN A 1 83 ? -9.887 15.044 6.832 1.00 95.75 83 GLN A C 1
ATOM 657 O O . GLN A 1 83 ? -10.494 15.718 7.657 1.00 95.75 83 GLN A O 1
ATOM 662 N N . LEU A 1 84 ? -10.213 13.769 6.595 1.00 95.94 84 LEU A N 1
ATOM 663 C CA . LEU A 1 84 ? -11.324 13.109 7.283 1.00 95.94 84 LEU A CA 1
ATOM 664 C C . LEU A 1 84 ? -11.154 13.141 8.810 1.00 95.94 84 LEU A C 1
ATOM 666 O O . LEU A 1 84 ? -12.100 13.464 9.527 1.00 95.94 84 LEU A O 1
ATOM 670 N N . LEU A 1 85 ? -9.953 12.842 9.313 1.00 94.56 85 LEU A N 1
ATOM 671 C CA . LEU A 1 85 ? -9.669 12.885 10.747 1.00 94.56 85 LEU A CA 1
ATOM 672 C C . LEU A 1 85 ? -9.782 14.305 11.323 1.00 94.56 85 LEU A C 1
ATOM 674 O O . LEU A 1 85 ? -10.253 14.471 12.447 1.00 94.56 85 LEU A O 1
ATOM 678 N N . GLU A 1 86 ? -9.360 15.325 10.576 1.00 96.25 86 GLU A N 1
ATOM 679 C CA . GLU A 1 86 ? -9.508 16.731 10.965 1.00 96.25 86 GLU A CA 1
ATOM 680 C C . GLU A 1 86 ? -10.977 17.147 11.054 1.00 96.25 86 GLU A C 1
ATOM 682 O O . GLU A 1 86 ? -11.372 17.726 12.064 1.00 96.25 86 GLU A O 1
ATOM 687 N N . TYR A 1 87 ? -11.803 16.793 10.067 1.00 97.12 87 TYR A N 1
ATOM 688 C CA . TYR A 1 87 ? -13.244 17.054 10.121 1.00 97.12 87 TYR A CA 1
ATOM 689 C C . TYR A 1 87 ? -13.908 16.326 11.293 1.00 97.12 87 TYR A C 1
ATOM 691 O O . TYR A 1 87 ? -14.696 16.927 12.018 1.00 97.12 87 TYR A O 1
ATOM 699 N N . LEU A 1 88 ? -13.543 15.066 11.557 1.00 94.81 88 LEU A N 1
ATOM 700 C CA . LEU A 1 88 ? -14.043 14.344 12.731 1.00 94.81 88 LEU A CA 1
ATOM 701 C C . LEU A 1 88 ? -13.679 15.063 14.038 1.00 94.81 88 LEU A C 1
ATOM 703 O O . LEU A 1 88 ? -14.521 15.169 14.924 1.00 94.81 88 LEU A O 1
ATOM 707 N N . LYS A 1 89 ? -12.459 15.598 14.155 1.00 95.50 89 LYS A N 1
ATOM 708 C CA . LYS A 1 89 ? -12.028 16.390 15.321 1.00 95.50 89 LYS A CA 1
ATOM 709 C C . LYS A 1 89 ? -12.783 17.714 15.469 1.00 95.50 89 LYS A C 1
ATOM 711 O O . LYS A 1 89 ? -12.916 18.192 16.589 1.00 95.50 89 LYS A O 1
ATOM 716 N N . GLN A 1 90 ? -13.221 18.321 14.368 1.00 97.31 90 GLN A N 1
ATOM 717 C CA . GLN A 1 90 ? -13.972 19.582 14.379 1.00 97.31 90 GLN A CA 1
ATOM 718 C C . GLN A 1 90 ? -15.448 19.372 14.736 1.00 97.31 90 GLN A C 1
ATOM 720 O O . GLN A 1 90 ? -16.016 20.173 15.474 1.00 97.31 90 GLN A O 1
ATOM 725 N N . GLU A 1 91 ? -16.049 18.289 14.242 1.00 97.19 91 GLU A N 1
ATOM 726 C CA . GLU A 1 91 ? -17.486 18.014 14.369 1.00 97.19 91 GLU A CA 1
ATOM 727 C C . GLU A 1 91 ? -17.854 17.173 15.603 1.00 97.19 91 GLU A C 1
ATOM 729 O O . GLU A 1 91 ? -19.034 17.000 15.904 1.00 97.19 91 GLU A O 1
ATOM 734 N N . THR A 1 92 ? -16.872 16.627 16.326 1.00 95.88 92 THR A N 1
ATOM 735 C CA . THR A 1 92 ? -17.114 15.791 17.511 1.00 95.88 92 THR A CA 1
ATOM 736 C C . THR A 1 92 ? -16.319 16.273 18.714 1.00 95.88 92 THR A C 1
ATOM 738 O O . THR A 1 92 ? -15.257 16.885 18.591 1.00 95.88 92 THR A O 1
ATOM 741 N N . THR A 1 93 ? -16.817 15.984 19.913 1.00 96.88 93 THR A N 1
ATOM 742 C CA . THR A 1 93 ? -16.028 16.187 21.132 1.00 96.88 93 THR A CA 1
ATOM 743 C C . THR A 1 93 ? -14.895 15.162 21.215 1.00 96.88 93 THR A C 1
ATOM 745 O O . THR A 1 93 ? -14.996 14.053 20.694 1.00 96.88 93 THR A O 1
ATOM 748 N N . GLU A 1 94 ? -13.830 15.475 21.957 1.00 94.50 94 GLU A N 1
ATOM 749 C CA . GLU A 1 94 ? -12.696 14.557 22.152 1.00 94.50 94 GLU A CA 1
ATOM 750 C C . GLU A 1 94 ? -13.130 13.176 22.684 1.00 94.50 94 GLU A C 1
ATOM 752 O O . GLU A 1 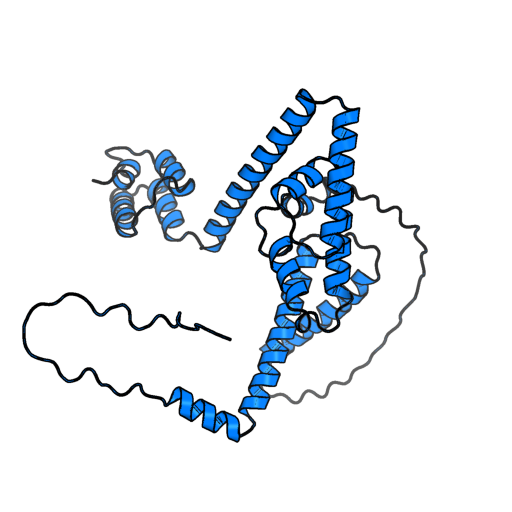94 ? -12.606 12.143 22.267 1.00 94.50 94 GLU A O 1
ATOM 757 N N . LYS A 1 95 ? -14.148 13.139 23.557 1.00 96.44 95 LYS A N 1
ATOM 758 C CA . LYS A 1 95 ? -14.708 11.890 24.097 1.00 96.44 95 LYS A CA 1
ATOM 759 C C . LYS A 1 95 ? -15.468 11.082 23.048 1.00 96.44 95 LYS A C 1
ATOM 761 O O . LYS A 1 95 ? -15.350 9.855 23.028 1.00 96.44 95 LYS A O 1
ATOM 766 N N . GLU A 1 96 ? -16.253 11.738 22.200 1.00 96.44 96 GLU A N 1
ATOM 767 C CA . GLU A 1 96 ? -16.984 11.079 21.112 1.00 96.44 96 GLU A CA 1
ATOM 768 C C . GLU A 1 96 ? -16.015 10.539 20.067 1.00 96.44 96 GLU A C 1
ATOM 770 O O . GLU A 1 96 ? -16.100 9.360 19.720 1.00 96.44 96 GLU A O 1
ATOM 775 N N . LEU A 1 97 ? -15.037 11.352 19.658 1.00 96.00 97 LEU A N 1
ATOM 776 C CA . LEU A 1 97 ? -13.973 10.940 18.749 1.00 96.00 97 LEU A CA 1
ATOM 777 C C . LEU A 1 97 ? -13.247 9.705 19.278 1.00 96.00 97 LEU A C 1
ATOM 779 O O . LEU A 1 97 ? -13.136 8.707 18.569 1.00 96.00 97 LEU A O 1
ATOM 783 N N . ALA A 1 98 ? -12.791 9.744 20.534 1.00 95.88 98 ALA A N 1
ATOM 784 C CA . ALA A 1 98 ? -12.110 8.616 21.157 1.00 95.88 98 ALA A CA 1
ATOM 785 C C . ALA A 1 98 ? -13.006 7.371 21.197 1.00 95.88 98 ALA A C 1
ATOM 787 O O . ALA A 1 98 ? -12.542 6.269 20.922 1.00 95.88 98 ALA A O 1
ATOM 788 N N . THR A 1 99 ? -14.299 7.525 21.486 1.00 97.19 99 THR A N 1
ATOM 789 C CA . THR A 1 99 ? -15.250 6.403 21.511 1.00 97.19 99 THR A CA 1
ATOM 790 C C . THR A 1 99 ? -15.406 5.768 20.129 1.00 97.19 99 THR A C 1
ATOM 792 O O . THR A 1 99 ? -15.297 4.546 19.999 1.00 97.19 99 THR A O 1
ATOM 795 N N . VAL A 1 100 ? -15.615 6.585 19.093 1.00 96.88 100 VAL A N 1
ATOM 796 C CA . VAL A 1 100 ? -15.760 6.128 17.703 1.00 96.88 100 VAL A CA 1
ATOM 797 C C . VAL A 1 100 ? -14.473 5.467 17.220 1.00 96.88 100 VAL A C 1
ATOM 799 O O . VAL A 1 100 ? -14.509 4.331 16.743 1.00 96.88 100 VAL A O 1
ATOM 802 N N . MET A 1 101 ? -13.327 6.124 17.399 1.00 97.38 101 MET A N 1
ATOM 803 C CA . MET A 1 101 ? -12.040 5.600 16.948 1.00 97.38 101 MET A CA 1
ATOM 804 C C . MET A 1 101 ? -11.647 4.327 17.693 1.00 97.38 101 MET A C 1
ATOM 806 O O . MET A 1 101 ? -11.233 3.368 17.052 1.00 97.38 101 MET A O 1
ATOM 810 N N . ASN A 1 102 ? -11.875 4.234 19.005 1.00 96.44 102 ASN A N 1
ATOM 811 C CA . ASN A 1 102 ? -11.616 3.001 19.756 1.00 96.44 102 ASN A CA 1
ATOM 812 C C . ASN A 1 102 ? -12.508 1.838 19.291 1.00 96.44 102 ASN A C 1
ATOM 814 O O . ASN A 1 102 ? -12.049 0.694 19.217 1.00 96.44 102 ASN A O 1
ATOM 818 N N . ALA A 1 103 ? -13.772 2.105 18.947 1.00 97.25 103 ALA A N 1
ATOM 819 C CA . ALA A 1 103 ? -14.664 1.092 18.386 1.00 97.25 103 ALA A CA 1
ATOM 820 C C . ALA A 1 103 ? -14.194 0.623 16.997 1.00 97.25 103 ALA A C 1
ATOM 822 O O . ALA A 1 103 ? -14.161 -0.588 16.738 1.00 97.25 103 ALA A O 1
ATOM 823 N N . LEU A 1 104 ? -13.778 1.554 16.132 1.00 96.88 104 LEU A N 1
ATOM 824 C CA . LEU A 1 104 ? -13.208 1.246 14.818 1.00 96.88 104 LEU A CA 1
ATOM 825 C C . LEU A 1 104 ? -11.906 0.453 14.948 1.00 96.88 104 LEU A C 1
ATOM 827 O O . LEU A 1 104 ? -11.804 -0.619 14.362 1.00 96.88 104 LEU A O 1
ATOM 831 N N . MET A 1 105 ? -10.975 0.894 15.793 1.00 96.88 105 MET A N 1
ATOM 832 C CA . MET A 1 105 ? -9.713 0.210 16.097 1.00 96.88 105 MET A CA 1
ATOM 833 C C . MET A 1 105 ? -9.944 -1.222 16.579 1.00 96.88 105 MET A C 1
ATOM 835 O O . MET A 1 105 ? -9.344 -2.170 16.072 1.00 96.88 105 MET A O 1
ATOM 839 N N . LYS A 1 106 ? -10.854 -1.418 17.540 1.00 97.06 106 LYS A N 1
ATOM 840 C CA . LYS A 1 106 ? -11.198 -2.751 18.054 1.00 97.06 106 LYS A CA 1
ATOM 841 C C . LYS A 1 106 ? -11.763 -3.653 16.958 1.00 97.06 106 LYS A C 1
ATOM 843 O O . LYS A 1 106 ? -11.398 -4.827 16.883 1.00 97.06 106 LYS A O 1
ATOM 848 N N . THR A 1 107 ? -12.642 -3.110 16.122 1.00 97.62 107 THR A N 1
ATOM 849 C CA . THR A 1 107 ? -13.231 -3.835 14.989 1.00 97.62 107 THR A CA 1
ATOM 850 C C . THR A 1 107 ? -12.159 -4.185 13.964 1.00 97.62 107 THR A C 1
ATOM 852 O O . THR A 1 107 ? -12.082 -5.330 13.528 1.00 97.62 107 THR A O 1
ATOM 855 N N . MET A 1 108 ? -11.275 -3.239 13.657 1.00 96.88 108 MET A N 1
ATOM 856 C CA . MET A 1 108 ? -10.193 -3.391 12.696 1.00 96.88 108 MET A CA 1
ATOM 857 C C . MET A 1 108 ? -9.205 -4.478 13.114 1.00 96.88 108 MET A C 1
ATOM 859 O O . MET A 1 108 ? -8.946 -5.407 12.353 1.00 96.88 108 MET A O 1
ATOM 863 N N . LYS A 1 109 ? -8.739 -4.443 14.368 1.00 96.31 109 LYS A N 1
ATOM 864 C CA . LYS A 1 109 ? -7.879 -5.491 14.939 1.00 96.31 109 LYS A CA 1
ATOM 865 C C . LYS A 1 109 ? -8.531 -6.871 14.852 1.00 96.31 109 LYS A C 1
ATOM 867 O O . LYS A 1 109 ? -7.854 -7.856 14.571 1.00 96.31 109 LYS A O 1
ATOM 872 N N . LYS A 1 110 ? -9.850 -6.951 15.061 1.00 96.31 110 LYS A N 1
ATOM 873 C CA . LYS A 1 110 ? -10.592 -8.207 14.925 1.00 96.31 110 LYS A CA 1
ATOM 874 C C . LYS A 1 110 ? -10.658 -8.683 13.470 1.00 96.31 110 LYS A C 1
ATOM 876 O O . LYS A 1 110 ? -10.412 -9.857 13.232 1.00 96.31 110 LYS A O 1
ATOM 881 N N . LEU A 1 111 ? -10.918 -7.792 12.510 1.00 95.62 111 LEU A N 1
ATOM 882 C CA . LEU A 1 111 ? -10.910 -8.132 11.081 1.00 95.62 111 LEU A CA 1
ATOM 883 C C . LEU A 1 111 ? -9.537 -8.643 10.622 1.00 95.62 111 LEU A C 1
ATOM 885 O O . LEU A 1 111 ? -9.479 -9.671 9.950 1.00 95.62 111 LEU A O 1
ATOM 889 N N . ILE A 1 112 ? -8.452 -7.987 11.048 1.00 94.75 112 ILE A N 1
ATOM 890 C CA . ILE A 1 112 ? -7.069 -8.414 10.778 1.00 94.75 112 ILE A CA 1
ATOM 891 C C . ILE A 1 112 ? -6.823 -9.811 11.361 1.00 94.75 112 ILE A C 1
ATOM 893 O O . ILE A 1 112 ? -6.398 -10.727 10.655 1.00 94.75 112 ILE A O 1
ATOM 897 N N . LYS A 1 113 ? -7.163 -10.015 12.640 1.00 93.56 113 LYS A N 1
ATOM 898 C CA . LYS A 1 113 ? -6.995 -11.309 13.315 1.00 93.56 113 LYS A CA 1
ATOM 899 C C . LYS A 1 113 ? -7.770 -12.431 12.617 1.00 93.56 113 LYS A C 1
ATOM 901 O O . LYS A 1 113 ? -7.224 -13.520 12.416 1.00 93.56 113 LYS A O 1
ATOM 906 N N . ASP A 1 114 ? -9.005 -12.142 12.218 1.00 92.94 114 ASP A N 1
ATOM 907 C CA . ASP A 1 114 ? -9.927 -13.079 11.572 1.00 92.94 114 ASP A CA 1
ATOM 908 C C . ASP A 1 114 ? -9.658 -13.246 10.059 1.00 92.94 114 ASP A C 1
ATOM 910 O O . ASP A 1 114 ? -10.351 -14.035 9.408 1.00 92.94 114 ASP A O 1
ATOM 914 N N . ARG A 1 115 ? -8.656 -12.544 9.497 1.00 90.00 115 ARG A N 1
ATOM 915 C CA . ARG A 1 115 ? -8.290 -12.545 8.063 1.00 90.00 115 ARG A CA 1
ATOM 916 C C . ARG A 1 115 ? -9.453 -12.159 7.152 1.00 90.00 115 ARG A C 1
ATOM 918 O O . ARG A 1 115 ? -9.703 -12.780 6.120 1.00 90.00 115 ARG A O 1
ATOM 925 N N . LYS A 1 116 ? -10.242 -11.179 7.579 1.00 91.25 116 LYS A N 1
ATOM 926 C CA . LYS A 1 116 ? -11.331 -10.630 6.770 1.00 91.25 116 LYS A CA 1
ATOM 927 C C . LYS A 1 116 ? -10.816 -9.481 5.917 1.00 91.25 116 LYS A C 1
ATOM 929 O O . LYS A 1 116 ? -9.784 -8.892 6.225 1.00 91.25 116 LYS A O 1
ATOM 934 N N . LEU A 1 117 ? -11.562 -9.177 4.857 1.00 88.25 117 LEU A N 1
ATOM 935 C CA . LEU A 1 117 ? -11.306 -8.000 4.038 1.00 88.25 117 LEU A CA 1
ATOM 936 C C . LEU A 1 117 ? -11.434 -6.743 4.896 1.00 88.25 117 LEU A C 1
ATOM 938 O O . LEU A 1 117 ? -12.352 -6.612 5.714 1.00 88.25 117 LEU A O 1
ATOM 942 N N . VAL A 1 118 ? -10.499 -5.830 4.694 1.00 89.69 118 VAL A N 1
ATOM 943 C CA . VAL A 1 118 ? -10.366 -4.596 5.451 1.00 89.69 118 VAL A CA 1
ATOM 944 C C . VAL A 1 118 ? -10.454 -3.422 4.485 1.00 89.69 118 VAL A C 1
ATOM 946 O O . VAL A 1 118 ? -9.760 -3.366 3.478 1.00 89.69 118 VAL A O 1
ATOM 949 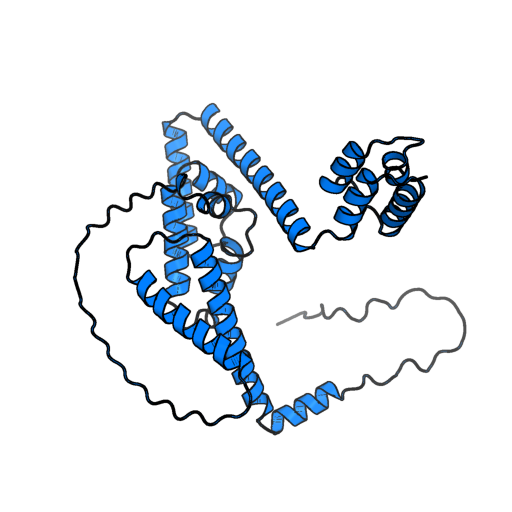N N . SER A 1 119 ? -11.284 -2.432 4.811 1.00 92.56 119 SER A N 1
ATOM 950 C CA . SER A 1 119 ? -11.296 -1.178 4.056 1.00 92.56 119 SER A CA 1
ATOM 951 C C . SER A 1 119 ? -9.993 -0.406 4.285 1.00 92.56 119 SER A C 1
ATOM 953 O O . SER A 1 119 ? -9.707 -0.014 5.420 1.00 92.56 119 SER A O 1
ATOM 955 N N . HIS A 1 120 ? -9.245 -0.128 3.211 1.00 91.44 120 HIS A N 1
ATOM 956 C CA . HIS A 1 120 ? -7.993 0.642 3.270 1.00 91.44 120 HIS A CA 1
ATOM 957 C C . HIS A 1 120 ? -8.193 2.019 3.902 1.00 91.44 120 HIS A C 1
ATOM 959 O O . HIS A 1 120 ? -7.392 2.440 4.725 1.00 91.44 120 HIS A O 1
ATOM 965 N N . GLN A 1 121 ? -9.296 2.697 3.583 1.00 91.62 121 GLN A N 1
ATOM 966 C CA . GLN A 1 121 ? -9.596 4.031 4.108 1.00 91.62 121 GLN A CA 1
ATOM 967 C C . GLN A 1 121 ? -9.794 4.011 5.626 1.00 91.62 121 GLN A C 1
ATOM 969 O O . GLN A 1 121 ? -9.248 4.846 6.343 1.00 91.62 121 GLN A O 1
ATOM 974 N N . VAL A 1 122 ? -10.541 3.025 6.131 1.00 94.25 122 VAL A N 1
ATOM 975 C CA . VAL A 1 122 ? -10.773 2.883 7.575 1.00 94.25 122 VAL A CA 1
ATOM 976 C C . VAL A 1 122 ? -9.492 2.446 8.282 1.00 94.25 122 VAL A C 1
ATOM 978 O O . VAL A 1 122 ? -9.207 2.934 9.374 1.00 94.25 122 VAL A O 1
ATOM 981 N N . LEU A 1 123 ? -8.694 1.570 7.665 1.00 94.62 123 LEU A N 1
ATOM 982 C CA . LEU A 1 123 ? -7.405 1.142 8.209 1.00 94.62 123 LEU A CA 1
ATOM 983 C C . LEU A 1 123 ? -6.399 2.300 8.262 1.00 94.62 123 LEU A C 1
ATOM 985 O O . LEU A 1 123 ? -5.758 2.489 9.290 1.00 94.62 123 LEU A O 1
ATOM 989 N N . ASN A 1 124 ? -6.322 3.119 7.213 1.00 94.69 124 ASN A N 1
ATOM 990 C CA . ASN A 1 124 ? -5.500 4.329 7.164 1.00 94.69 124 ASN A CA 1
ATOM 991 C C . ASN A 1 124 ? -5.938 5.353 8.216 1.00 94.69 124 ASN A C 1
ATOM 993 O O . ASN A 1 124 ? -5.097 5.950 8.885 1.00 94.69 124 ASN A O 1
ATOM 997 N N . LEU A 1 125 ? -7.245 5.522 8.422 1.00 95.31 125 LEU A N 1
ATOM 998 C CA . LEU A 1 125 ? -7.770 6.379 9.484 1.00 95.31 125 LEU A CA 1
ATOM 999 C C . LEU A 1 125 ? -7.385 5.855 10.878 1.00 95.31 125 LEU A C 1
ATOM 1001 O O . LEU A 1 125 ? -6.938 6.626 11.726 1.00 95.31 125 LEU A O 1
ATOM 1005 N N . CYS A 1 126 ? -7.519 4.545 11.103 1.00 95.75 126 CYS A N 1
ATOM 1006 C CA . CYS A 1 126 ? -7.101 3.877 12.337 1.00 95.75 126 CYS A CA 1
ATOM 1007 C C . CYS A 1 126 ? -5.589 4.027 12.576 1.00 95.75 126 CYS A C 1
ATOM 1009 O O . CYS A 1 126 ? -5.177 4.369 13.682 1.00 95.75 126 CYS A O 1
ATOM 1011 N N . TRP A 1 127 ? -4.776 3.864 11.528 1.00 94.19 127 TRP A N 1
ATOM 1012 C CA . TRP A 1 127 ? -3.330 4.096 11.555 1.00 94.19 127 TRP A CA 1
ATOM 1013 C C . TRP A 1 127 ? -2.983 5.527 11.974 1.00 94.19 127 TRP A C 1
ATOM 1015 O O . TRP A 1 127 ? -2.130 5.730 12.832 1.00 94.19 127 TRP A O 1
ATOM 1025 N N . LEU A 1 128 ? -3.656 6.531 11.405 1.00 92.94 128 LEU A N 1
ATOM 1026 C CA . LEU A 1 128 ? -3.415 7.935 11.752 1.00 92.94 128 LEU A CA 1
ATOM 1027 C C . LEU A 1 128 ? -3.822 8.280 13.191 1.00 92.94 128 LEU A C 1
ATOM 1029 O O . LEU A 1 128 ? -3.263 9.217 13.761 1.00 92.94 128 LEU A O 1
ATOM 1033 N N . PHE A 1 129 ? -4.788 7.558 13.760 1.00 94.06 129 PHE A N 1
ATOM 1034 C CA . PHE A 1 129 ? -5.245 7.763 15.132 1.00 94.06 129 PHE A CA 1
ATOM 1035 C C . PHE A 1 129 ? -4.327 7.098 16.162 1.00 94.06 129 PHE A C 1
ATOM 1037 O O . PHE A 1 129 ? -3.874 7.773 17.084 1.00 94.06 129 PHE A O 1
ATOM 1044 N N . ASP A 1 130 ? -4.017 5.811 15.988 1.00 92.38 130 ASP A N 1
ATOM 1045 C CA . ASP A 1 130 ? -3.074 5.078 16.837 1.00 92.38 130 ASP A CA 1
ATOM 1046 C C . ASP A 1 130 ? -2.215 4.126 15.997 1.00 92.38 130 ASP A C 1
ATOM 1048 O O . ASP A 1 130 ? -2.581 2.988 15.678 1.00 92.38 130 ASP A O 1
ATOM 1052 N N . ARG A 1 131 ? -1.024 4.623 15.654 1.00 90.69 131 ARG A N 1
ATOM 1053 C CA . ARG A 1 131 ? -0.041 3.898 14.846 1.00 90.69 131 ARG A CA 1
ATOM 1054 C C . ARG A 1 131 ? 0.417 2.620 15.535 1.00 90.69 131 ARG A C 1
ATOM 1056 O O . ARG A 1 131 ? 0.483 1.566 14.907 1.00 90.69 131 ARG A O 1
ATOM 1063 N N . LYS A 1 132 ? 0.734 2.698 16.830 1.00 87.88 132 LYS A N 1
ATOM 1064 C CA . LYS A 1 132 ? 1.388 1.602 17.552 1.00 87.88 132 LYS A CA 1
ATOM 1065 C C . LYS A 1 132 ? 0.482 0.379 17.594 1.00 87.88 132 LYS A C 1
ATOM 1067 O O . LYS A 1 132 ? 0.942 -0.725 17.304 1.00 87.88 132 LYS A O 1
ATOM 1072 N N . GLU A 1 133 ? -0.798 0.563 17.903 1.00 90.94 133 GLU A N 1
ATOM 1073 C CA . GLU A 1 133 ? -1.738 -0.555 17.980 1.00 90.94 133 GLU A CA 1
ATOM 1074 C C . GLU A 1 133 ? -2.003 -1.224 16.623 1.00 90.94 133 GLU A C 1
ATOM 1076 O O . GLU A 1 133 ? -2.016 -2.457 16.555 1.00 90.94 133 GLU A O 1
ATOM 1081 N N . ILE A 1 134 ? -2.194 -0.452 15.545 1.00 92.31 134 ILE A N 1
ATOM 1082 C CA . ILE A 1 134 ? -2.423 -1.025 14.207 1.00 92.31 134 ILE A CA 1
ATOM 1083 C C . ILE A 1 134 ? -1.164 -1.708 13.668 1.00 92.31 134 ILE A C 1
ATOM 1085 O O . ILE A 1 134 ? -1.275 -2.836 13.186 1.00 92.31 134 ILE A O 1
ATOM 1089 N N . ALA A 1 135 ? 0.020 -1.090 13.793 1.00 88.00 135 ALA A N 1
ATOM 1090 C CA . ALA A 1 135 ? 1.279 -1.742 13.409 1.00 88.00 135 ALA A CA 1
ATOM 1091 C C . ALA A 1 135 ? 1.453 -3.058 14.160 1.00 88.00 135 ALA A C 1
ATOM 1093 O O . ALA A 1 135 ? 1.723 -4.082 13.543 1.00 88.00 135 ALA A O 1
ATOM 1094 N N . THR A 1 136 ? 1.239 -3.048 15.477 1.00 87.38 136 THR A N 1
ATOM 1095 C CA . THR A 1 136 ? 1.371 -4.256 16.297 1.00 87.38 136 THR A CA 1
ATOM 1096 C C . THR A 1 136 ? 0.430 -5.355 15.808 1.00 87.38 136 THR A C 1
ATOM 1098 O O . THR A 1 136 ? 0.872 -6.481 15.609 1.00 87.38 136 THR A O 1
ATOM 1101 N N . ALA A 1 137 ? -0.843 -5.037 15.552 1.00 91.94 137 ALA A N 1
ATOM 1102 C CA . ALA A 1 137 ? -1.813 -6.018 15.066 1.00 91.94 137 ALA A CA 1
ATOM 1103 C C . ALA A 1 137 ? -1.448 -6.581 13.680 1.00 91.94 137 ALA A C 1
ATOM 1105 O O . ALA A 1 137 ? -1.567 -7.786 13.459 1.00 91.94 137 ALA A O 1
ATOM 1106 N N . MET A 1 138 ? -0.985 -5.731 12.759 1.00 90.31 138 MET A N 1
ATOM 1107 C CA . MET A 1 138 ? -0.574 -6.143 11.412 1.00 90.31 138 MET A CA 1
ATOM 1108 C C . MET A 1 138 ? 0.700 -6.991 11.436 1.00 90.31 138 MET A C 1
ATOM 1110 O O . MET A 1 138 ? 0.728 -8.056 10.822 1.00 90.31 138 MET A O 1
ATOM 1114 N N . VAL A 1 139 ? 1.726 -6.571 12.183 1.00 85.94 139 VAL A N 1
ATOM 1115 C CA . VAL A 1 139 ? 2.991 -7.310 12.327 1.00 85.94 139 VAL A CA 1
ATOM 1116 C C . VAL A 1 139 ? 2.753 -8.658 12.993 1.00 85.94 139 VAL A C 1
ATOM 1118 O O . VAL A 1 139 ? 3.184 -9.672 12.452 1.00 85.94 139 VAL A O 1
ATOM 1121 N N . GLN A 1 140 ? 2.012 -8.697 14.106 1.00 86.75 140 GLN A N 1
ATOM 1122 C CA . GLN A 1 140 ? 1.651 -9.956 14.764 1.00 86.75 140 GLN A CA 1
ATOM 1123 C C . GLN A 1 140 ? 0.937 -10.891 13.794 1.00 86.75 140 GLN A C 1
ATOM 1125 O O . GLN A 1 140 ? 1.248 -12.079 13.745 1.00 86.75 140 GLN A O 1
ATOM 1130 N N . LYS A 1 141 ? 0.026 -10.360 12.967 1.00 89.00 141 LYS A N 1
ATOM 1131 C CA . LYS A 1 141 ? -0.670 -11.192 11.993 1.00 89.00 141 LYS A CA 1
ATOM 1132 C C . LYS A 1 141 ? 0.255 -11.719 10.900 1.00 89.00 141 LYS A C 1
ATOM 1134 O O . LYS A 1 141 ? 0.170 -12.894 10.559 1.00 89.00 141 LYS A O 1
ATOM 1139 N N . CYS A 1 142 ? 1.156 -10.889 10.383 1.00 85.12 142 CYS A N 1
ATOM 1140 C CA . CYS A 1 142 ? 2.162 -11.327 9.416 1.00 85.12 142 CYS A CA 1
ATOM 1141 C C . CYS A 1 142 ? 3.065 -12.409 10.017 1.00 85.12 142 CYS A C 1
ATOM 1143 O O . CYS A 1 142 ? 3.320 -13.414 9.365 1.00 85.12 142 CYS A O 1
ATOM 1145 N N . GLN A 1 143 ? 3.483 -12.255 11.275 1.00 82.00 143 GLN A N 1
ATOM 1146 C CA . GLN A 1 143 ? 4.276 -13.260 11.981 1.00 82.00 143 GLN A CA 1
ATOM 1147 C C . GLN A 1 143 ? 3.507 -14.578 12.160 1.00 82.00 143 GLN A C 1
ATOM 1149 O O . GLN A 1 143 ? 4.049 -15.649 11.893 1.00 82.00 143 GLN A O 1
ATOM 1154 N N . GLU A 1 144 ? 2.235 -14.522 12.565 1.00 85.25 144 GLU A N 1
ATOM 1155 C CA . GLU A 1 144 ? 1.374 -15.708 12.639 1.00 85.25 144 GLU A CA 1
ATOM 1156 C C . GLU A 1 144 ? 1.310 -16.430 11.288 1.00 85.25 144 GLU A C 1
ATOM 1158 O O . GLU A 1 144 ? 1.473 -17.645 11.238 1.00 85.25 144 GLU A O 1
ATOM 1163 N N . LEU A 1 145 ? 1.088 -15.697 10.195 1.00 84.25 145 LEU A N 1
ATOM 1164 C CA . LEU A 1 145 ? 0.946 -16.297 8.870 1.00 84.25 145 LEU A CA 1
ATOM 1165 C C . LEU A 1 145 ? 2.273 -16.857 8.352 1.00 84.25 145 LEU A C 1
ATOM 1167 O O . LEU A 1 145 ? 2.310 -18.008 7.941 1.00 84.25 145 LEU A O 1
ATOM 1171 N N . LEU A 1 146 ? 3.358 -16.086 8.420 1.00 77.19 146 LEU A N 1
ATOM 1172 C CA . LEU A 1 146 ? 4.646 -16.455 7.830 1.00 77.19 146 LEU A CA 1
ATOM 1173 C C . LEU A 1 146 ? 5.393 -17.527 8.633 1.00 77.19 146 LEU A C 1
ATOM 1175 O O . LEU A 1 146 ? 6.052 -18.369 8.027 1.00 77.19 146 LEU A O 1
ATOM 1179 N N . PHE A 1 147 ? 5.305 -17.516 9.971 1.00 72.50 147 PHE A N 1
ATOM 1180 C CA . PHE A 1 147 ? 6.087 -18.423 10.825 1.00 72.50 147 PHE A CA 1
ATOM 1181 C C . PHE A 1 147 ? 5.333 -19.673 11.282 1.00 72.50 147 PHE A C 1
ATOM 1183 O O . PHE A 1 147 ? 5.980 -20.673 11.575 1.00 72.50 147 PHE A O 1
ATOM 1190 N N . HIS A 1 148 ? 3.996 -19.655 11.372 1.00 66.19 148 HIS A N 1
ATOM 1191 C CA . HIS A 1 148 ? 3.246 -20.834 11.844 1.00 66.19 148 HIS A CA 1
ATOM 1192 C C . HIS A 1 148 ? 2.790 -21.763 10.714 1.00 66.19 148 HIS A C 1
ATOM 1194 O O . HIS A 1 148 ? 2.153 -22.784 10.986 1.00 66.19 148 HIS A O 1
ATOM 1200 N N . SER A 1 149 ? 3.067 -21.436 9.451 1.00 57.72 149 SER A N 1
ATOM 1201 C CA . SER A 1 149 ? 2.761 -22.326 8.337 1.00 57.72 149 SER A CA 1
ATOM 1202 C C . SER A 1 149 ? 4.038 -22.935 7.772 1.00 57.72 149 SER A C 1
ATOM 1204 O O . SER A 1 149 ? 4.701 -22.330 6.935 1.00 57.72 149 SER A O 1
ATOM 1206 N N . ASP A 1 150 ? 4.302 -24.195 8.112 1.00 59.47 150 ASP A N 1
ATOM 1207 C CA . ASP A 1 150 ? 5.252 -25.032 7.362 1.00 59.47 150 ASP A CA 1
ATOM 1208 C C . ASP A 1 150 ? 4.818 -25.229 5.891 1.00 59.47 150 ASP A C 1
ATOM 1210 O O . ASP A 1 150 ? 5.524 -25.840 5.097 1.00 59.47 150 ASP A O 1
ATOM 1214 N N . THR A 1 151 ? 3.636 -24.723 5.518 1.00 60.47 151 THR A N 1
ATOM 1215 C CA . THR A 1 151 ? 3.043 -24.806 4.184 1.00 60.47 151 THR A CA 1
ATOM 1216 C C . THR A 1 151 ? 2.109 -23.619 3.903 1.00 60.47 151 THR A C 1
ATOM 1218 O O . THR A 1 151 ? 0.893 -23.778 3.776 1.00 60.47 151 THR A O 1
ATOM 1221 N N . LEU A 1 152 ? 2.653 -22.402 3.783 1.00 67.81 152 LEU A N 1
ATOM 1222 C CA . LEU A 1 152 ? 1.872 -21.234 3.333 1.00 67.81 152 LEU A CA 1
ATOM 1223 C C . LEU A 1 152 ? 1.201 -21.512 1.966 1.00 67.81 152 LEU A C 1
ATOM 1225 O O . LEU A 1 152 ? 0.055 -21.126 1.741 1.00 67.81 152 LEU A O 1
ATOM 1229 N N . ALA A 1 153 ? 1.849 -22.307 1.104 1.00 66.81 153 ALA A N 1
ATOM 1230 C CA . ALA A 1 153 ? 1.287 -22.783 -0.163 1.00 66.81 153 ALA A CA 1
ATOM 1231 C C . ALA A 1 153 ? 0.033 -23.661 -0.034 1.00 66.81 153 ALA A C 1
ATOM 1233 O O . ALA A 1 153 ? -0.772 -23.720 -0.960 1.00 66.81 153 ALA A O 1
ATOM 1234 N N . GLN A 1 154 ? -0.189 -24.322 1.106 1.00 74.88 154 GLN A N 1
ATOM 1235 C CA . GLN A 1 154 ? -1.419 -25.091 1.338 1.00 74.88 154 GLN A CA 1
ATOM 1236 C C . GLN A 1 154 ? -2.601 -24.203 1.754 1.00 74.88 154 GLN A C 1
ATOM 1238 O O . GLN A 1 154 ? -3.721 -24.693 1.911 1.00 74.88 154 GLN A O 1
ATOM 1243 N N . ARG A 1 155 ? -2.377 -22.897 1.948 1.00 79.75 155 ARG A N 1
ATOM 1244 C CA . ARG A 1 155 ? -3.388 -21.938 2.402 1.00 79.75 155 ARG A CA 1
ATOM 1245 C C . ARG A 1 155 ? -3.453 -20.739 1.450 1.00 79.75 155 ARG A C 1
ATOM 1247 O O . ARG A 1 155 ? -3.054 -19.638 1.823 1.00 79.75 155 ARG A O 1
ATOM 1254 N N . PRO A 1 156 ? -4.029 -20.910 0.246 1.00 80.06 156 PRO A N 1
ATOM 1255 C CA . PRO A 1 156 ? -4.091 -19.850 -0.765 1.00 80.06 156 PRO A CA 1
ATOM 1256 C C . PRO A 1 156 ? -4.811 -18.586 -0.274 1.00 80.06 156 PRO A C 1
ATOM 1258 O O . PRO A 1 156 ? -4.475 -17.487 -0.694 1.00 80.06 156 PRO A O 1
ATOM 1261 N N . ASN A 1 157 ? -5.748 -18.711 0.669 1.00 82.94 157 ASN A N 1
ATOM 1262 C CA . ASN A 1 157 ? -6.411 -17.551 1.270 1.00 82.94 157 ASN A CA 1
ATOM 1263 C C . ASN A 1 157 ? -5.469 -16.726 2.164 1.00 82.94 157 ASN A C 1
ATOM 1265 O O . ASN A 1 157 ? -5.579 -15.504 2.199 1.00 82.94 157 ASN A O 1
ATOM 1269 N N . ASP A 1 158 ? -4.554 -17.381 2.887 1.00 84.50 158 ASP A N 1
ATOM 1270 C CA . ASP A 1 158 ? -3.556 -16.694 3.716 1.00 84.50 158 ASP A CA 1
ATOM 1271 C C . ASP A 1 158 ? -2.534 -15.989 2.818 1.00 84.50 158 ASP A C 1
ATOM 1273 O O . ASP A 1 158 ? -2.169 -14.841 3.073 1.00 84.50 158 ASP A O 1
ATOM 1277 N N . TRP A 1 159 ? -2.157 -16.651 1.720 1.00 81.69 159 TRP A N 1
ATOM 1278 C CA . TRP A 1 159 ? -1.339 -16.071 0.661 1.00 81.69 159 TRP A CA 1
ATOM 1279 C C . TRP A 1 159 ? -1.982 -14.824 0.055 1.00 81.69 159 TRP A C 1
ATOM 1281 O O . TRP A 1 159 ? -1.365 -13.764 0.014 1.00 81.69 159 TRP A O 1
ATOM 1291 N N . GLN A 1 160 ? -3.242 -14.933 -0.364 1.00 83.88 160 GLN A N 1
ATOM 1292 C CA . GLN A 1 160 ? -3.971 -13.830 -0.977 1.00 83.88 160 GLN A CA 1
ATOM 1293 C C . GLN A 1 160 ? -4.135 -12.653 -0.013 1.00 83.88 160 GLN A C 1
ATOM 1295 O O . GLN A 1 160 ? -4.004 -11.508 -0.431 1.00 83.88 160 GLN A O 1
ATOM 1300 N N . TRP A 1 161 ? -4.359 -12.917 1.277 1.00 89.25 161 TRP A N 1
ATOM 1301 C CA . TRP A 1 161 ? -4.434 -11.858 2.280 1.00 89.25 161 TRP A CA 1
ATOM 1302 C C . TRP A 1 161 ? -3.092 -11.126 2.437 1.00 89.25 161 TRP A C 1
ATOM 1304 O O . TRP A 1 161 ? -3.060 -9.897 2.436 1.00 89.25 161 TRP A O 1
ATOM 1314 N N . LEU A 1 162 ? -1.973 -11.856 2.527 1.00 85.38 162 LEU A N 1
ATOM 1315 C CA . LEU A 1 162 ? -0.639 -11.242 2.570 1.00 85.38 162 LEU A CA 1
ATOM 1316 C C . LEU A 1 162 ? -0.363 -10.449 1.290 1.00 85.38 162 LEU A C 1
ATOM 1318 O O . LEU A 1 162 ? 0.073 -9.304 1.344 1.00 85.38 162 LEU A O 1
ATOM 1322 N N . GLN A 1 163 ? -0.679 -11.013 0.132 1.00 82.56 163 GLN A N 1
ATOM 1323 C CA . GLN A 1 163 ? -0.503 -10.321 -1.132 1.00 82.56 163 GLN A CA 1
ATOM 1324 C C . GLN A 1 163 ? -1.307 -9.010 -1.174 1.00 82.56 163 GLN A C 1
ATOM 1326 O O . GLN A 1 163 ? -0.746 -7.958 -1.470 1.00 82.56 163 GLN A O 1
ATOM 1331 N N . GLU A 1 164 ? -2.586 -9.047 -0.795 1.00 85.69 164 GLU A N 1
ATOM 1332 C CA . GLU A 1 164 ? -3.489 -7.894 -0.851 1.00 85.69 164 GLU A CA 1
ATOM 1333 C C . GLU A 1 164 ? -3.146 -6.797 0.156 1.00 85.69 164 GLU A C 1
ATOM 1335 O O . GLU A 1 164 ? -3.318 -5.629 -0.173 1.00 85.69 164 GLU A O 1
ATOM 1340 N N . TYR A 1 165 ? -2.696 -7.127 1.370 1.00 85.75 165 TYR A N 1
ATOM 1341 C CA . TYR A 1 165 ? -2.511 -6.143 2.450 1.00 85.75 165 TYR A CA 1
ATOM 1342 C C . TYR A 1 165 ? -1.055 -5.847 2.790 1.00 85.75 165 TYR A C 1
ATOM 1344 O O . TYR A 1 165 ? -0.800 -4.929 3.567 1.00 85.75 165 TYR A O 1
ATOM 1352 N N . VAL A 1 166 ? -0.109 -6.608 2.251 1.00 81.38 166 VAL A N 1
ATOM 1353 C CA . VAL A 1 166 ? 1.305 -6.528 2.626 1.00 81.38 166 VAL A CA 1
ATOM 1354 C C . VAL A 1 166 ? 2.138 -6.211 1.386 1.00 81.38 166 VAL A C 1
ATOM 1356 O O . VAL A 1 166 ? 2.838 -5.209 1.375 1.00 81.38 166 VAL A O 1
ATOM 1359 N N . VAL A 1 167 ? 1.995 -6.979 0.306 1.00 74.62 167 VAL A N 1
ATOM 1360 C CA . VAL A 1 167 ? 2.942 -6.939 -0.827 1.00 74.62 167 VAL A CA 1
ATOM 1361 C C . VAL A 1 167 ? 2.491 -6.007 -1.948 1.00 74.62 167 VAL A C 1
ATOM 1363 O O . VAL A 1 167 ? 3.232 -5.112 -2.345 1.00 74.62 167 VAL A O 1
ATOM 1366 N N . ASP A 1 168 ? 1.259 -6.170 -2.428 1.00 74.62 168 ASP A N 1
ATOM 1367 C CA . ASP A 1 168 ? 0.737 -5.413 -3.573 1.00 74.62 168 ASP A CA 1
ATOM 1368 C C . ASP A 1 168 ? 0.015 -4.125 -3.140 1.00 74.62 168 ASP A C 1
ATOM 1370 O O . ASP A 1 168 ? -0.521 -3.381 -3.969 1.00 74.62 168 ASP A O 1
ATOM 1374 N N . ASN A 1 169 ? -0.017 -3.832 -1.834 1.00 74.50 169 ASN A N 1
ATOM 1375 C CA . ASN A 1 169 ? -0.806 -2.729 -1.306 1.00 74.50 169 ASN A CA 1
ATOM 1376 C C . ASN A 1 169 ? -0.040 -1.413 -1.230 1.00 74.50 169 ASN A C 1
ATOM 1378 O O . ASN A 1 169 ? 0.545 -1.043 -0.211 1.00 74.50 169 ASN A O 1
ATOM 1382 N N . THR A 1 170 ? -0.141 -0.635 -2.298 1.00 71.19 170 THR A N 1
ATOM 1383 C CA . THR A 1 170 ? 0.394 0.730 -2.335 1.00 71.19 170 THR A CA 1
ATOM 1384 C C . THR A 1 170 ? -0.432 1.736 -1.528 1.00 71.19 170 THR A C 1
ATOM 1386 O O . THR A 1 170 ? 0.006 2.874 -1.357 1.00 71.19 170 THR A O 1
ATOM 1389 N N . ASP A 1 171 ? -1.624 1.351 -1.063 1.00 80.62 171 ASP A N 1
ATOM 1390 C CA . ASP A 1 171 ? -2.649 2.282 -0.564 1.00 80.62 171 ASP A CA 1
ATOM 1391 C C . ASP A 1 171 ? -2.624 2.408 0.952 1.00 80.62 171 ASP A C 1
ATOM 1393 O O . ASP A 1 171 ? -3.192 3.347 1.515 1.00 80.62 171 ASP A O 1
ATOM 1397 N N . LEU A 1 172 ? -1.956 1.472 1.624 1.00 84.19 172 LEU A N 1
ATOM 1398 C CA . LEU A 1 172 ? -1.816 1.475 3.068 1.00 84.19 172 LEU A CA 1
ATOM 1399 C C . LEU A 1 172 ? -0.684 2.399 3.497 1.00 84.19 172 LEU A C 1
ATOM 1401 O O . LEU A 1 172 ? 0.479 2.211 3.146 1.00 84.19 172 LEU A O 1
ATOM 1405 N N . LEU A 1 173 ? -1.027 3.382 4.325 1.00 82.38 173 LEU A N 1
ATOM 1406 C CA . LEU A 1 173 ? -0.066 4.351 4.858 1.00 82.38 173 LEU A CA 1
ATOM 1407 C C . LEU A 1 173 ? 0.966 3.703 5.786 1.00 82.38 173 LEU A C 1
ATOM 1409 O O . LEU A 1 173 ? 2.095 4.185 5.871 1.00 82.38 173 LEU A O 1
ATOM 1413 N N . LEU A 1 174 ? 0.560 2.616 6.450 1.00 82.25 174 LEU A N 1
ATOM 1414 C CA . LEU A 1 174 ? 1.347 1.831 7.396 1.00 82.25 174 LEU A CA 1
ATOM 1415 C C . LEU A 1 174 ? 2.749 1.522 6.854 1.00 82.25 174 LEU A C 1
ATOM 1417 O O . LEU A 1 174 ? 3.743 1.940 7.440 1.00 82.25 174 LEU A O 1
ATOM 1421 N N . TRP A 1 175 ? 2.832 0.831 5.718 1.00 76.06 175 TRP A N 1
ATOM 1422 C CA . TRP A 1 175 ? 4.091 0.254 5.238 1.00 76.06 175 TRP A CA 1
ATOM 1423 C C . TRP A 1 175 ? 5.094 1.302 4.762 1.00 76.06 175 TRP A C 1
ATOM 1425 O O . TRP A 1 175 ? 6.294 1.152 4.971 1.00 76.06 175 TRP A O 1
ATOM 1435 N N . TRP A 1 176 ? 4.606 2.416 4.215 1.00 72.94 176 TRP A N 1
ATOM 1436 C CA . TRP A 1 176 ? 5.456 3.535 3.811 1.00 72.94 176 TRP A CA 1
ATOM 1437 C C . TRP A 1 176 ? 6.107 4.243 4.999 1.00 72.94 176 TRP A C 1
ATOM 1439 O O . TRP A 1 176 ? 7.256 4.669 4.910 1.00 72.94 176 TRP A O 1
ATOM 1449 N N . GLU A 1 177 ? 5.380 4.389 6.108 1.00 70.75 177 GLU A N 1
ATOM 1450 C CA . GLU A 1 177 ? 5.864 5.108 7.291 1.00 70.75 177 GLU A CA 1
ATOM 1451 C C . GLU A 1 177 ? 6.656 4.208 8.249 1.00 70.75 177 GLU A C 1
ATOM 1453 O O . GLU A 1 177 ? 7.495 4.709 8.994 1.00 70.75 177 GLU A O 1
ATOM 1458 N N . MET A 1 178 ? 6.452 2.888 8.202 1.00 63.91 178 MET A N 1
ATOM 1459 C CA . MET A 1 178 ? 7.235 1.915 8.973 1.00 63.91 178 MET A CA 1
ATOM 1460 C C . MET A 1 178 ? 8.695 1.781 8.511 1.00 63.91 178 MET A C 1
ATOM 1462 O O . MET A 1 178 ? 9.526 1.265 9.253 1.00 63.91 178 MET A O 1
ATOM 1466 N N . CYS A 1 179 ? 9.030 2.262 7.313 1.00 55.88 179 CYS A N 1
ATOM 1467 C CA . CYS A 1 179 ? 10.408 2.317 6.821 1.00 55.88 179 CYS A CA 1
ATOM 1468 C C . CYS A 1 179 ? 11.255 3.413 7.492 1.00 55.88 179 CYS A C 1
ATOM 1470 O O . CYS A 1 179 ? 12.458 3.476 7.243 1.00 55.88 179 CYS A O 1
ATOM 1472 N N . ASP A 1 180 ? 10.654 4.272 8.322 1.00 54.56 180 ASP A N 1
ATOM 1473 C CA . ASP A 1 180 ? 11.363 5.264 9.127 1.00 54.56 180 ASP A CA 1
ATOM 1474 C C . ASP A 1 180 ? 11.416 4.808 10.599 1.00 54.56 180 ASP A C 1
ATOM 1476 O O . ASP A 1 180 ? 10.414 4.915 11.319 1.00 54.56 180 ASP A O 1
ATOM 1480 N N . PRO A 1 181 ? 12.576 4.323 11.087 1.00 52.97 181 PRO A N 1
ATOM 1481 C CA . PRO A 1 181 ? 12.734 3.876 12.470 1.00 52.97 181 PRO A CA 1
ATOM 1482 C C . PRO A 1 181 ? 12.387 4.958 13.501 1.00 52.97 181 PRO A C 1
ATOM 1484 O O . PRO A 1 181 ? 11.993 4.630 14.617 1.00 52.97 181 PRO A O 1
ATOM 1487 N N . SER A 1 182 ? 12.490 6.244 13.142 1.00 56.12 182 SER A N 1
ATOM 1488 C CA . SER A 1 182 ? 12.164 7.356 14.043 1.00 56.12 182 SER A CA 1
ATOM 1489 C C . SER A 1 182 ? 10.659 7.510 14.301 1.00 56.12 182 SER A C 1
ATOM 1491 O O . SER A 1 182 ? 10.258 8.084 15.314 1.00 56.12 182 SER A O 1
ATOM 1493 N N . LEU A 1 183 ? 9.814 6.975 13.411 1.00 49.31 183 LEU A N 1
ATOM 1494 C CA . LEU A 1 183 ? 8.353 7.011 13.531 1.00 49.31 183 LEU A CA 1
ATOM 1495 C C . LEU A 1 183 ? 7.791 5.834 14.338 1.00 49.31 183 LEU A C 1
ATOM 1497 O O . LEU A 1 183 ? 6.638 5.883 14.777 1.00 49.31 183 LEU A O 1
ATOM 1501 N N . LEU A 1 184 ? 8.603 4.802 14.559 1.00 52.62 184 LEU A N 1
ATOM 1502 C CA . LEU A 1 184 ? 8.269 3.579 15.278 1.00 52.62 184 LEU A CA 1
ATOM 1503 C C . LEU A 1 184 ? 8.965 3.549 16.642 1.00 52.62 184 LEU A C 1
ATOM 1505 O O . LEU A 1 184 ? 9.671 2.591 16.931 1.00 52.62 184 LEU A O 1
ATOM 1509 N N . ASN A 1 185 ? 8.731 4.540 17.516 1.00 46.19 185 ASN A N 1
ATOM 1510 C CA . ASN A 1 185 ? 9.051 4.442 18.955 1.00 46.19 185 ASN A CA 1
ATOM 1511 C C . ASN A 1 185 ? 8.210 3.325 19.630 1.00 46.19 185 ASN A C 1
ATOM 1513 O O . ASN A 1 185 ? 7.392 3.546 20.526 1.00 46.19 185 ASN A O 1
ATOM 1517 N N . LEU A 1 186 ? 8.358 2.097 19.146 1.00 50.50 186 LEU A N 1
ATOM 1518 C CA . LEU A 1 186 ? 7.964 0.852 19.759 1.00 50.50 186 LEU A CA 1
ATOM 1519 C C . LEU A 1 186 ? 9.042 0.539 20.790 1.00 50.50 186 LEU A C 1
ATOM 1521 O O . LEU A 1 186 ? 9.858 -0.357 20.606 1.00 50.50 186 LEU A O 1
ATOM 1525 N N . ASP A 1 187 ? 9.001 1.262 21.909 1.00 40.03 187 ASP A N 1
ATOM 1526 C CA . ASP A 1 187 ? 9.464 0.701 23.172 1.00 40.03 187 ASP A CA 1
ATOM 1527 C C . ASP A 1 187 ? 8.566 -0.513 23.445 1.00 40.03 187 ASP A C 1
ATOM 1529 O O . ASP A 1 187 ? 7.441 -0.413 23.959 1.00 40.03 187 ASP A O 1
ATOM 1533 N N . LEU A 1 188 ? 9.002 -1.658 22.932 1.00 44.88 188 LEU A N 1
ATOM 1534 C CA . LEU A 1 188 ? 8.570 -2.965 23.377 1.00 44.88 188 LEU A CA 1
ATOM 1535 C C . LEU A 1 188 ? 9.384 -3.234 24.638 1.00 44.88 188 LEU A C 1
ATOM 1537 O O . LEU A 1 188 ? 10.508 -3.723 24.578 1.00 44.88 188 LEU A O 1
ATOM 1541 N N . ASP A 1 189 ? 8.811 -2.854 25.779 1.00 35.41 189 ASP A N 1
ATOM 1542 C CA . ASP A 1 189 ? 9.291 -3.201 27.116 1.00 35.41 189 ASP A CA 1
ATOM 1543 C C . ASP A 1 189 ? 9.208 -4.731 27.289 1.00 35.41 189 ASP A C 1
ATOM 1545 O O . ASP A 1 189 ? 8.276 -5.286 27.875 1.00 35.41 189 ASP A O 1
ATOM 1549 N N . VAL A 1 190 ? 10.162 -5.452 26.704 1.00 39.16 190 VAL A N 1
ATOM 1550 C CA . VAL A 1 190 ? 10.328 -6.891 26.895 1.00 39.16 190 VAL A CA 1
ATOM 1551 C C . VAL A 1 190 ? 11.548 -7.069 27.779 1.00 39.16 190 VAL A C 1
ATOM 1553 O O . VAL A 1 190 ? 12.681 -6.797 27.384 1.00 39.16 190 VAL A O 1
ATOM 1556 N N . LYS A 1 191 ? 11.282 -7.484 29.019 1.00 35.31 191 LYS A N 1
ATOM 1557 C CA . LYS A 1 191 ? 12.278 -7.794 30.045 1.00 35.31 191 LYS A CA 1
ATOM 1558 C C . LYS A 1 191 ? 13.412 -8.623 29.433 1.00 35.31 191 LYS A C 1
ATOM 1560 O O . LYS A 1 191 ? 13.191 -9.749 29.001 1.00 35.31 191 LYS A O 1
ATOM 1565 N N . LYS A 1 192 ? 14.618 -8.050 29.408 1.00 33.53 192 LYS A N 1
ATOM 1566 C CA . LYS A 1 192 ? 15.863 -8.764 29.115 1.00 33.53 192 LYS A CA 1
ATOM 1567 C C . LYS A 1 192 ? 16.071 -9.846 30.174 1.00 33.53 192 LYS A C 1
ATOM 1569 O O . LYS A 1 192 ? 16.539 -9.546 31.268 1.00 33.53 192 LYS A O 1
ATOM 1574 N N . GLU A 1 193 ? 15.753 -11.091 29.852 1.00 35.53 193 GLU A N 1
ATOM 1575 C CA . GLU A 1 193 ? 16.441 -12.227 30.460 1.00 35.53 193 GLU A CA 1
ATOM 1576 C C . GLU A 1 193 ? 17.601 -12.591 29.533 1.00 35.53 193 GLU A C 1
ATOM 1578 O O . GLU A 1 193 ? 17.428 -13.183 28.472 1.00 35.53 193 GLU A O 1
ATOM 1583 N N . GLU A 1 194 ? 18.799 -12.142 29.907 1.00 34.47 194 GLU A N 1
ATOM 1584 C CA . GLU A 1 194 ? 20.048 -12.539 29.266 1.00 34.47 194 GLU A CA 1
ATOM 1585 C C . GLU A 1 194 ? 20.329 -14.012 29.592 1.00 34.47 194 GLU A C 1
ATOM 1587 O O . GLU A 1 194 ? 20.944 -14.327 30.611 1.00 34.47 194 GLU A O 1
ATOM 1592 N N . SER A 1 195 ? 19.906 -14.936 28.729 1.00 33.50 195 SER A N 1
ATOM 1593 C CA . SER A 1 195 ? 20.484 -16.279 28.713 1.00 33.50 195 SER A CA 1
ATOM 1594 C C . SER A 1 195 ? 21.708 -16.275 27.798 1.00 33.50 195 SER A C 1
ATOM 1596 O O . SER A 1 195 ? 21.592 -16.374 26.577 1.00 33.50 195 SER A O 1
ATOM 1598 N N . LYS A 1 196 ? 22.900 -16.154 28.392 1.00 38.75 196 LYS A N 1
ATOM 1599 C CA . LYS A 1 196 ? 24.147 -16.563 27.735 1.00 38.75 196 LYS A CA 1
ATOM 1600 C C . LYS A 1 196 ? 24.061 -18.060 27.460 1.00 38.75 196 LYS A C 1
ATOM 1602 O O . LYS A 1 196 ? 24.100 -18.853 28.398 1.00 38.75 196 LYS A O 1
ATOM 1607 N N . MET A 1 197 ? 23.939 -18.432 26.195 1.00 32.16 197 MET A N 1
ATOM 1608 C CA . MET A 1 197 ? 24.184 -19.796 25.753 1.00 32.16 197 MET A CA 1
ATOM 1609 C C . MET A 1 197 ? 25.379 -19.738 24.808 1.00 32.16 197 MET A C 1
ATOM 1611 O O . MET A 1 197 ? 25.259 -19.296 23.668 1.00 32.16 197 MET A O 1
ATOM 1615 N N . ASP A 1 198 ? 26.543 -20.099 25.344 1.00 34.09 198 ASP A N 1
ATOM 1616 C CA . ASP A 1 198 ? 27.754 -20.332 24.566 1.00 34.09 198 ASP A CA 1
ATOM 1617 C C . ASP A 1 198 ? 27.492 -21.545 23.663 1.00 34.09 198 ASP A C 1
ATOM 1619 O O . ASP A 1 198 ? 27.240 -22.650 24.149 1.00 34.09 198 ASP A O 1
ATOM 1623 N N . ILE A 1 199 ? 27.484 -21.328 22.348 1.00 35.94 199 ILE A N 1
ATOM 1624 C CA . ILE A 1 199 ? 27.425 -22.394 21.348 1.00 35.94 199 ILE A CA 1
ATOM 1625 C C . ILE A 1 199 ? 28.804 -22.454 20.692 1.00 35.94 199 ILE A C 1
ATOM 1627 O O . ILE A 1 199 ? 29.069 -21.743 19.725 1.00 35.94 199 ILE A O 1
ATOM 1631 N N . ASP A 1 200 ? 29.670 -23.308 21.237 1.00 40.25 200 ASP A N 1
ATOM 1632 C CA . ASP A 1 200 ? 30.776 -23.894 20.481 1.00 40.25 200 ASP A CA 1
ATOM 1633 C C . ASP A 1 200 ? 30.172 -24.933 19.526 1.00 40.25 200 ASP A C 1
ATOM 1635 O O . ASP A 1 200 ? 29.670 -25.976 19.951 1.00 40.25 200 ASP A O 1
ATOM 1639 N N . MET A 1 201 ? 30.193 -24.638 18.228 1.00 36.53 201 MET A N 1
ATOM 1640 C CA . MET A 1 201 ? 29.964 -25.625 17.172 1.00 36.53 201 MET A CA 1
ATOM 1641 C C . MET A 1 201 ? 31.157 -25.610 16.223 1.00 36.53 201 MET A C 1
ATOM 1643 O O . MET A 1 201 ? 31.113 -25.004 15.153 1.00 36.53 201 MET A O 1
ATOM 1647 N N . ASP A 1 202 ? 32.206 -26.326 16.616 1.00 36.59 202 ASP A N 1
ATOM 1648 C CA . ASP A 1 202 ? 33.166 -26.880 15.669 1.00 36.59 202 ASP A CA 1
ATOM 1649 C C . ASP A 1 202 ? 32.459 -27.999 14.891 1.00 36.59 202 ASP A C 1
ATOM 1651 O O . ASP A 1 202 ? 32.286 -29.119 15.378 1.00 36.59 202 ASP A O 1
ATOM 1655 N N . MET A 1 203 ? 31.991 -27.675 13.686 1.00 37.97 203 MET A N 1
ATOM 1656 C CA . MET A 1 203 ? 31.482 -28.652 12.726 1.00 37.97 203 MET A CA 1
ATOM 1657 C C . MET A 1 203 ? 32.483 -28.763 11.573 1.00 37.97 203 MET A C 1
ATOM 1659 O O . MET A 1 203 ? 32.348 -28.107 10.541 1.00 37.97 203 MET A O 1
ATOM 1663 N N . ASP A 1 204 ? 33.506 -29.597 11.769 1.00 38.06 204 ASP A N 1
ATOM 1664 C CA . ASP A 1 204 ? 34.378 -30.060 10.690 1.00 38.06 204 ASP A CA 1
ATOM 1665 C C . ASP A 1 204 ? 33.545 -30.901 9.717 1.00 38.06 204 ASP A C 1
ATOM 1667 O O . ASP A 1 204 ? 33.163 -32.040 9.999 1.00 38.06 204 ASP A O 1
ATOM 1671 N N . MET A 1 205 ? 33.223 -30.312 8.567 1.00 37.84 205 MET A N 1
ATOM 1672 C CA . MET A 1 205 ? 32.493 -30.973 7.495 1.00 37.84 205 MET A CA 1
ATOM 1673 C C . MET A 1 205 ? 33.430 -31.170 6.301 1.00 37.84 205 MET A C 1
ATOM 1675 O O . MET A 1 205 ? 33.576 -30.298 5.445 1.00 37.84 205 MET A O 1
ATOM 1679 N N . ASP A 1 206 ? 34.067 -32.341 6.255 1.00 39.47 206 ASP A N 1
ATOM 1680 C CA . ASP A 1 206 ? 34.830 -32.819 5.102 1.00 39.47 206 ASP A CA 1
ATOM 1681 C C . ASP A 1 206 ? 33.889 -33.045 3.907 1.00 39.47 206 ASP A C 1
ATOM 1683 O O . ASP A 1 206 ? 33.188 -34.054 3.807 1.00 39.47 206 ASP A O 1
ATOM 1687 N N . ILE A 1 207 ? 33.876 -32.089 2.975 1.00 40.78 207 ILE A N 1
ATOM 1688 C CA . ILE A 1 207 ? 33.184 -32.213 1.690 1.00 40.78 207 ILE A CA 1
ATOM 1689 C C . ILE A 1 207 ? 34.185 -32.703 0.640 1.00 40.78 207 ILE A C 1
ATOM 1691 O O . ILE A 1 207 ? 34.993 -31.938 0.107 1.00 40.78 207 ILE A O 1
ATOM 1695 N N . HIS A 1 208 ? 34.084 -33.980 0.271 1.00 39.25 208 HIS A N 1
ATOM 1696 C CA . HIS A 1 208 ? 34.637 -34.466 -0.989 1.00 39.25 208 HIS A CA 1
ATOM 1697 C C . HIS A 1 208 ? 33.840 -33.861 -2.157 1.00 39.25 208 HIS A C 1
ATOM 1699 O O . HIS A 1 208 ? 32.737 -34.299 -2.472 1.00 39.25 208 HIS A O 1
ATOM 1705 N N . MET A 1 209 ? 34.404 -32.828 -2.791 1.00 39.72 209 MET A N 1
ATOM 1706 C CA . MET A 1 209 ? 33.850 -32.212 -3.999 1.00 39.72 209 MET A CA 1
ATOM 1707 C C . MET A 1 209 ? 34.155 -33.059 -5.233 1.00 39.72 209 MET A C 1
ATOM 1709 O O . MET A 1 209 ? 35.287 -33.065 -5.724 1.00 39.72 209 MET A O 1
ATOM 1713 N N . ASP A 1 210 ? 33.125 -33.703 -5.776 1.00 41.19 210 ASP A N 1
ATOM 1714 C CA . ASP A 1 210 ? 33.151 -34.197 -7.146 1.00 41.19 210 ASP A CA 1
ATOM 1715 C C . ASP A 1 210 ? 32.753 -33.047 -8.086 1.00 41.19 210 ASP A C 1
ATOM 1717 O O . ASP A 1 210 ? 31.643 -32.514 -8.044 1.00 41.19 210 ASP A O 1
ATOM 1721 N N . LYS A 1 211 ? 33.716 -32.578 -8.881 1.00 47.44 211 LYS A N 1
ATOM 1722 C CA . LYS A 1 211 ? 33.572 -31.394 -9.734 1.00 47.44 211 LYS A CA 1
ATOM 1723 C C . LYS A 1 211 ? 32.900 -31.777 -11.046 1.00 47.44 211 LYS A C 1
ATOM 1725 O O . LYS A 1 211 ? 33.593 -32.155 -11.989 1.00 47.44 211 LYS A O 1
ATOM 1730 N N . ASN A 1 212 ? 31.585 -31.596 -11.158 1.00 43.03 212 ASN A N 1
ATOM 1731 C CA . ASN A 1 212 ? 30.988 -31.294 -12.462 1.00 43.03 212 ASN A CA 1
ATOM 1732 C C . ASN A 1 212 ? 29.583 -30.663 -12.391 1.00 43.03 212 ASN A C 1
ATOM 1734 O O . ASN A 1 212 ? 28.596 -31.333 -12.117 1.00 43.03 212 ASN A O 1
ATOM 1738 N N . LYS A 1 213 ? 29.533 -29.391 -12.816 1.00 49.44 213 LYS A N 1
ATOM 1739 C CA . LYS A 1 213 ? 28.416 -28.690 -13.476 1.00 49.44 213 LYS A CA 1
ATOM 1740 C C . LYS A 1 213 ? 27.107 -28.498 -12.689 1.00 49.44 213 LYS A C 1
ATOM 1742 O O . LYS A 1 213 ? 26.092 -29.061 -13.085 1.00 49.44 213 LYS A O 1
ATOM 1747 N N . ASN A 1 214 ? 27.088 -27.566 -11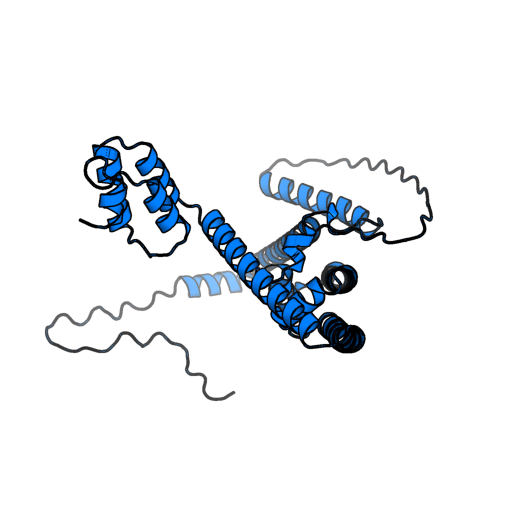.722 1.00 47.88 214 ASN A N 1
ATOM 1748 C CA . ASN A 1 214 ? 25.934 -26.658 -11.526 1.00 47.88 214 ASN A CA 1
ATOM 1749 C C . ASN A 1 214 ? 26.189 -25.411 -10.634 1.00 47.88 214 ASN A C 1
ATOM 1751 O O . ASN A 1 214 ? 25.291 -24.949 -9.928 1.00 47.88 214 ASN A O 1
ATOM 1755 N N . ASP A 1 215 ? 27.384 -24.811 -10.715 1.00 51.38 215 ASP A N 1
ATOM 1756 C CA . ASP A 1 215 ? 27.915 -23.809 -9.762 1.00 51.38 215 ASP A CA 1
ATOM 1757 C C . ASP A 1 215 ? 27.007 -22.606 -9.419 1.00 51.38 215 ASP A C 1
ATOM 1759 O O . ASP A 1 215 ? 27.127 -22.027 -8.341 1.00 51.38 215 ASP A O 1
ATOM 1763 N N . THR A 1 216 ? 26.074 -22.196 -10.284 1.00 45.81 216 THR A N 1
ATOM 1764 C CA . THR A 1 216 ? 25.209 -21.031 -10.002 1.00 45.81 216 THR A CA 1
ATOM 1765 C C . THR A 1 216 ? 23.986 -21.373 -9.146 1.00 45.81 216 THR A C 1
ATOM 1767 O O . THR A 1 216 ? 23.455 -20.502 -8.454 1.00 45.81 216 THR A O 1
ATOM 1770 N N . THR A 1 217 ? 23.521 -22.621 -9.191 1.00 49.59 217 THR A N 1
ATOM 1771 C CA . THR A 1 217 ? 22.352 -23.071 -8.419 1.00 49.59 217 THR A CA 1
ATOM 1772 C C . THR A 1 217 ? 22.764 -23.381 -6.984 1.00 49.59 217 THR A C 1
ATOM 1774 O O . THR A 1 217 ? 22.078 -22.967 -6.052 1.00 49.59 217 THR A O 1
ATOM 1777 N N . ASP A 1 218 ? 23.948 -23.972 -6.810 1.00 51.41 218 ASP A N 1
ATOM 1778 C CA . ASP A 1 218 ? 24.506 -24.322 -5.502 1.00 51.41 218 ASP A CA 1
ATOM 1779 C C . ASP A 1 218 ? 24.961 -23.088 -4.709 1.00 51.41 218 ASP A C 1
ATOM 1781 O O . ASP A 1 218 ? 24.724 -23.010 -3.504 1.00 51.41 218 ASP A O 1
ATOM 1785 N N . MET A 1 219 ? 25.500 -22.053 -5.373 1.00 51.97 219 MET A N 1
ATOM 1786 C CA . MET A 1 219 ? 25.783 -20.763 -4.721 1.00 51.97 219 MET A CA 1
ATOM 1787 C C . MET A 1 219 ? 24.514 -20.070 -4.210 1.00 51.97 219 MET A C 1
ATOM 1789 O O . MET A 1 219 ? 24.507 -19.524 -3.107 1.00 51.97 219 MET A O 1
ATOM 1793 N N . LYS A 1 220 ? 23.423 -20.100 -4.988 1.00 50.62 220 LYS A N 1
ATOM 1794 C CA . LYS A 1 220 ? 22.135 -19.542 -4.547 1.00 50.62 220 LYS A CA 1
ATOM 1795 C C . LYS A 1 220 ? 21.526 -20.372 -3.418 1.00 50.62 220 LYS A C 1
ATOM 1797 O O . LYS A 1 220 ? 20.953 -19.792 -2.507 1.00 50.62 220 LYS A O 1
ATOM 1802 N N . MET A 1 221 ? 21.684 -21.697 -3.448 1.00 50.84 221 MET A N 1
ATOM 1803 C CA . MET A 1 221 ? 21.225 -22.610 -2.396 1.00 50.84 221 MET A CA 1
ATOM 1804 C C . MET A 1 221 ? 21.967 -22.376 -1.073 1.00 50.84 221 MET A C 1
ATOM 1806 O O . MET A 1 221 ? 21.328 -22.297 -0.027 1.00 50.84 221 MET A O 1
ATOM 1810 N N . MET A 1 222 ? 23.290 -22.186 -1.113 1.00 58.16 222 MET A N 1
ATOM 1811 C CA . MET A 1 222 ? 24.068 -21.856 0.086 1.00 58.16 222 MET A CA 1
ATOM 1812 C C . MET A 1 222 ? 23.696 -20.483 0.652 1.00 58.16 222 MET A C 1
ATOM 1814 O O . MET A 1 222 ? 23.458 -20.385 1.851 1.00 58.16 222 MET A O 1
ATOM 1818 N N . ALA A 1 223 ? 23.515 -19.459 -0.191 1.00 56.38 223 ALA A N 1
ATOM 1819 C CA . ALA A 1 223 ? 23.028 -18.151 0.263 1.00 56.38 223 ALA A CA 1
ATOM 1820 C C . ALA A 1 223 ? 21.618 -18.233 0.890 1.00 56.38 223 ALA A C 1
ATOM 1822 O O . ALA A 1 223 ? 21.323 -17.561 1.875 1.00 56.38 223 ALA A O 1
ATOM 1823 N N . VAL A 1 224 ? 20.752 -19.097 0.348 1.00 50.56 224 VAL A N 1
ATOM 1824 C CA . VAL A 1 224 ? 19.394 -19.376 0.849 1.00 50.56 224 VAL A CA 1
ATOM 1825 C C . VAL A 1 224 ? 19.421 -20.101 2.199 1.00 50.56 224 VAL A C 1
ATOM 1827 O O . VAL A 1 224 ? 18.616 -19.773 3.072 1.00 50.56 224 VAL A O 1
ATOM 1830 N N . MET A 1 225 ? 20.329 -21.060 2.394 1.00 56.88 225 MET A N 1
ATOM 1831 C CA . MET A 1 225 ? 20.506 -21.774 3.667 1.00 56.88 225 MET A CA 1
ATOM 1832 C C . MET A 1 225 ? 21.151 -20.889 4.740 1.00 56.88 225 MET A C 1
ATOM 1834 O O . MET A 1 225 ? 20.735 -20.921 5.898 1.00 56.88 225 MET A O 1
ATOM 1838 N N . GLU A 1 226 ? 22.113 -20.052 4.355 1.00 62.25 226 GLU A N 1
ATOM 1839 C CA . GLU A 1 226 ? 22.768 -19.090 5.243 1.00 62.25 226 GLU A CA 1
ATOM 1840 C C . GLU A 1 226 ? 21.790 -18.000 5.701 1.00 62.25 226 GLU A C 1
ATOM 1842 O O . GLU A 1 226 ? 21.688 -17.746 6.904 1.00 62.25 226 GLU A O 1
ATOM 1847 N N . MET A 1 227 ? 20.969 -17.458 4.787 1.00 53.34 227 MET A N 1
ATOM 1848 C CA . MET A 1 227 ? 19.836 -16.603 5.157 1.00 53.34 227 MET A CA 1
ATOM 1849 C C . MET A 1 227 ? 18.912 -17.342 6.128 1.00 53.34 227 MET A C 1
ATOM 1851 O O . MET A 1 227 ? 18.632 -16.825 7.202 1.00 53.34 227 MET A O 1
ATOM 1855 N N . GLN A 1 228 ? 18.469 -18.565 5.822 1.00 52.94 228 GLN A N 1
ATOM 1856 C CA . GLN A 1 228 ? 17.554 -19.313 6.697 1.00 52.94 228 GLN A CA 1
ATOM 1857 C C . GLN A 1 228 ? 18.100 -19.492 8.125 1.00 52.94 228 GLN A C 1
ATOM 1859 O O . GLN A 1 228 ? 17.339 -19.402 9.091 1.00 52.94 228 GLN A O 1
ATOM 1864 N N . SER A 1 229 ? 19.408 -19.720 8.264 1.00 59.09 229 SER A N 1
ATOM 1865 C CA . SER A 1 229 ? 20.080 -19.846 9.560 1.00 59.09 229 SER A CA 1
ATOM 1866 C C . SER A 1 229 ? 20.161 -18.507 10.303 1.00 59.09 229 SER A C 1
ATOM 1868 O O . SER A 1 229 ? 19.839 -18.444 11.491 1.00 59.09 229 SER A O 1
ATOM 1870 N N . GLN A 1 230 ? 20.497 -17.417 9.604 1.00 57.28 230 GLN A N 1
ATOM 1871 C CA . GLN A 1 230 ? 20.483 -16.060 10.165 1.00 57.28 230 GLN A CA 1
ATOM 1872 C C . GLN A 1 230 ? 19.068 -15.640 10.605 1.00 57.28 230 GLN A C 1
ATOM 1874 O O . GLN A 1 230 ? 18.896 -15.076 11.686 1.00 57.28 230 GLN A O 1
ATOM 1879 N N . TRP A 1 231 ? 18.034 -15.993 9.834 1.00 56.91 231 TRP A N 1
ATOM 1880 C CA . TRP A 1 231 ? 16.638 -15.644 10.124 1.00 56.91 231 TRP A CA 1
ATOM 1881 C C . TRP A 1 231 ? 16.023 -16.466 11.253 1.00 56.91 231 TRP A C 1
ATOM 1883 O O . TRP A 1 231 ? 15.258 -15.920 12.046 1.00 56.91 231 TRP A O 1
ATOM 1893 N N . LYS A 1 232 ? 16.378 -17.751 11.390 1.00 53.28 232 LYS A N 1
ATOM 1894 C CA . LYS A 1 232 ? 16.013 -18.538 12.582 1.00 53.28 232 LYS A CA 1
ATOM 1895 C C . LYS A 1 232 ? 16.627 -17.940 13.849 1.00 53.28 232 LYS A C 1
ATOM 1897 O O . LYS A 1 232 ? 15.960 -17.925 14.879 1.00 53.28 232 LYS A O 1
ATOM 1902 N N . GLY A 1 233 ? 17.842 -17.395 13.760 1.00 52.69 233 GLY A N 1
ATOM 1903 C CA . GLY A 1 233 ? 18.458 -16.621 14.842 1.00 52.69 233 GLY A CA 1
ATOM 1904 C C . GLY A 1 233 ? 17.716 -15.312 15.140 1.00 52.69 233 GLY A C 1
ATOM 1905 O O . GLY A 1 233 ? 17.441 -15.013 16.300 1.00 52.69 233 GLY A O 1
ATOM 1906 N N . LEU A 1 234 ? 17.320 -14.565 14.103 1.00 48.19 234 LEU A N 1
ATOM 1907 C CA . LEU A 1 234 ? 16.589 -13.298 14.240 1.00 48.19 234 LEU A CA 1
ATOM 1908 C C . LEU A 1 234 ? 15.177 -13.480 14.810 1.00 48.19 234 LEU A C 1
ATOM 1910 O O . LEU A 1 234 ? 14.792 -12.715 15.689 1.00 48.19 234 LEU A O 1
ATOM 1914 N N . ALA A 1 235 ? 14.444 -14.517 14.392 1.00 44.94 235 ALA A N 1
ATOM 1915 C CA . ALA A 1 235 ? 13.116 -14.854 14.913 1.00 44.94 235 ALA A CA 1
ATOM 1916 C C . ALA A 1 235 ? 13.129 -15.282 16.394 1.00 44.94 235 ALA A C 1
ATOM 1918 O O . ALA A 1 235 ? 12.107 -15.181 17.070 1.00 44.94 235 ALA A O 1
ATOM 1919 N N . MET A 1 236 ? 14.277 -15.747 16.903 1.00 42.56 236 MET A N 1
ATOM 1920 C CA . MET A 1 236 ? 14.482 -16.058 18.325 1.00 42.56 236 MET A CA 1
ATOM 1921 C C . MET A 1 236 ? 15.023 -14.869 19.135 1.00 42.56 236 MET A C 1
ATOM 1923 O O . MET A 1 236 ? 15.083 -14.938 20.361 1.00 42.56 236 MET A O 1
ATOM 1927 N N . SER A 1 237 ? 15.399 -13.773 18.474 1.00 41.38 237 SER A N 1
ATOM 1928 C CA . SER A 1 237 ? 15.828 -12.530 19.115 1.00 41.38 237 SER A CA 1
ATOM 1929 C C . SER A 1 237 ? 14.676 -11.516 19.146 1.00 41.38 237 SER A C 1
ATOM 1931 O O . SER A 1 237 ? 13.831 -11.505 18.256 1.00 41.38 237 SER A O 1
ATOM 1933 N N . ASN A 1 238 ? 14.630 -10.636 20.153 1.00 45.44 238 ASN A N 1
ATOM 1934 C CA . ASN A 1 238 ? 13.636 -9.553 20.279 1.00 45.44 238 ASN A CA 1
ATOM 1935 C C . ASN A 1 238 ? 13.840 -8.431 19.230 1.00 45.44 238 ASN A C 1
ATOM 1937 O O . ASN A 1 238 ? 13.815 -7.246 19.564 1.00 45.44 238 ASN A O 1
ATOM 1941 N N . HIS A 1 239 ? 14.110 -8.784 17.975 1.00 47.44 239 HIS A N 1
ATOM 1942 C CA . HIS A 1 239 ? 14.383 -7.831 16.913 1.00 47.44 239 HIS A CA 1
ATOM 1943 C C . HIS A 1 239 ? 13.093 -7.115 16.501 1.00 47.44 239 HIS A C 1
ATOM 1945 O O . HIS A 1 239 ? 12.065 -7.736 16.223 1.00 47.44 239 HIS A O 1
ATOM 1951 N N . THR A 1 240 ? 13.147 -5.788 16.442 1.00 47.72 240 THR A N 1
ATOM 1952 C CA . THR A 1 240 ? 12.127 -4.972 15.786 1.00 47.72 240 THR A CA 1
ATOM 1953 C C . THR A 1 240 ? 12.177 -5.272 14.290 1.00 47.72 240 THR A C 1
ATOM 1955 O O . THR A 1 240 ? 13.163 -4.958 13.628 1.00 47.72 240 THR A O 1
ATOM 1958 N N . PHE A 1 241 ? 11.132 -5.924 13.774 1.00 55.06 241 PHE A N 1
ATOM 1959 C CA . PHE A 1 241 ? 10.982 -6.214 12.348 1.00 55.06 241 PHE A CA 1
ATOM 1960 C C . PHE A 1 241 ? 10.805 -4.917 11.559 1.00 55.06 241 PHE A C 1
ATOM 1962 O O . PHE A 1 241 ? 9.898 -4.129 11.851 1.00 55.06 241 PHE A O 1
ATOM 1969 N N . VAL A 1 242 ? 11.634 -4.719 10.538 1.00 59.09 242 VAL A N 1
ATOM 1970 C CA . VAL A 1 242 ? 11.449 -3.664 9.538 1.00 59.09 242 VAL A CA 1
ATOM 1971 C C . VAL A 1 242 ? 10.693 -4.259 8.347 1.00 59.09 242 VAL A C 1
ATOM 1973 O O . VAL A 1 242 ? 10.784 -5.452 8.070 1.00 59.09 242 VAL A O 1
ATOM 1976 N N . TRP A 1 243 ? 9.927 -3.439 7.620 1.00 56.53 243 TRP A N 1
ATOM 1977 C CA . TRP A 1 243 ? 9.188 -3.855 6.416 1.00 56.53 243 TRP A CA 1
ATOM 1978 C C . TRP A 1 243 ? 10.034 -4.690 5.437 1.00 56.53 243 TRP A C 1
ATOM 1980 O O . TRP A 1 243 ? 9.584 -5.716 4.931 1.00 56.53 243 TRP A O 1
ATOM 1990 N N . GLN A 1 244 ? 11.289 -4.282 5.242 1.00 57.31 244 GLN A N 1
ATOM 1991 C CA . GLN A 1 244 ? 12.248 -4.956 4.369 1.00 57.31 244 GLN A CA 1
ATOM 1992 C C . GLN A 1 244 ? 12.485 -6.420 4.766 1.00 57.31 244 GLN A C 1
ATOM 1994 O O . GLN A 1 244 ? 12.700 -7.253 3.890 1.00 57.31 244 GLN A O 1
ATOM 1999 N N . ASP A 1 245 ? 12.389 -6.751 6.055 1.00 63.78 245 ASP A N 1
ATOM 2000 C CA . ASP A 1 245 ? 12.538 -8.121 6.548 1.00 63.78 245 ASP A CA 1
ATOM 2001 C C . ASP A 1 245 ? 11.318 -8.971 6.163 1.00 63.78 245 ASP A C 1
ATOM 2003 O O . ASP A 1 245 ? 11.459 -10.111 5.728 1.00 63.78 245 ASP A O 1
ATOM 2007 N N . ILE A 1 246 ? 10.107 -8.406 6.256 1.00 63.72 246 ILE A N 1
ATOM 2008 C CA . ILE A 1 246 ? 8.857 -9.087 5.875 1.00 63.72 246 ILE A CA 1
ATOM 2009 C C . ILE A 1 246 ? 8.821 -9.334 4.363 1.00 63.72 246 ILE A C 1
ATOM 2011 O O . ILE A 1 246 ? 8.503 -10.441 3.930 1.00 63.72 246 ILE A O 1
ATOM 2015 N N . GLU A 1 247 ? 9.183 -8.333 3.561 1.00 62.03 247 GLU A N 1
ATOM 2016 C CA . GLU A 1 247 ? 9.255 -8.447 2.100 1.00 62.03 247 GLU A CA 1
ATOM 2017 C C . GLU A 1 247 ? 10.289 -9.497 1.662 1.00 62.03 247 GLU A C 1
ATOM 2019 O O . GLU A 1 247 ? 10.022 -10.308 0.769 1.00 62.03 247 GLU A O 1
ATOM 2024 N N . GLN A 1 248 ? 11.450 -9.546 2.324 1.00 65.75 248 GLN A N 1
ATOM 2025 C CA . GLN A 1 248 ? 12.468 -10.568 2.075 1.00 65.75 248 GLN A CA 1
ATOM 2026 C C . GLN A 1 248 ? 11.984 -11.969 2.456 1.00 65.75 248 GLN A C 1
ATOM 2028 O O . GLN A 1 248 ? 12.177 -12.900 1.674 1.00 65.75 248 GLN A O 1
ATOM 2033 N N . ILE A 1 249 ? 11.317 -12.128 3.605 1.00 67.62 249 ILE A N 1
ATOM 2034 C CA . ILE A 1 249 ? 10.723 -13.410 4.019 1.00 67.62 249 ILE A CA 1
ATOM 2035 C C . ILE A 1 249 ? 9.669 -13.860 3.007 1.00 67.62 249 ILE A C 1
ATOM 2037 O O . ILE A 1 249 ? 9.656 -15.023 2.604 1.00 67.62 249 ILE A O 1
ATOM 2041 N N . PHE A 1 250 ? 8.818 -12.942 2.556 1.00 63.75 250 PHE A N 1
ATOM 2042 C CA . PHE A 1 250 ? 7.799 -13.237 1.556 1.00 63.75 250 PHE A CA 1
ATOM 2043 C C . PHE A 1 250 ? 8.432 -13.675 0.230 1.00 63.75 250 PHE A C 1
ATOM 2045 O O . PHE A 1 250 ? 8.107 -14.739 -0.294 1.00 63.75 250 PHE A O 1
ATOM 2052 N N . THR A 1 251 ? 9.408 -12.914 -0.270 1.00 67.06 251 THR A N 1
ATOM 2053 C CA . THR A 1 251 ? 10.162 -13.238 -1.494 1.00 67.06 251 THR A CA 1
ATOM 2054 C C . THR A 1 251 ? 10.857 -14.595 -1.386 1.00 67.06 251 THR A C 1
ATOM 2056 O O . THR A 1 251 ? 10.853 -15.388 -2.330 1.00 67.06 251 THR A O 1
ATOM 2059 N N . TYR A 1 252 ? 11.424 -14.893 -0.219 1.00 67.62 252 TYR A N 1
ATOM 2060 C CA . TYR A 1 252 ? 12.068 -16.166 0.072 1.00 67.62 252 TYR A CA 1
ATOM 2061 C C . TYR A 1 252 ? 11.080 -17.335 0.038 1.00 67.62 252 TYR A C 1
ATOM 2063 O O . TYR A 1 252 ? 11.364 -18.355 -0.592 1.00 67.62 252 TYR A O 1
ATOM 2071 N N . GLN A 1 253 ? 9.906 -17.191 0.658 1.00 67.56 253 GLN A N 1
ATOM 2072 C CA . GLN A 1 253 ? 8.872 -18.226 0.628 1.00 67.56 253 GLN A CA 1
ATOM 2073 C C . GLN A 1 253 ? 8.344 -18.467 -0.793 1.00 67.56 253 GLN A C 1
ATOM 2075 O O . GLN A 1 253 ? 8.213 -19.627 -1.185 1.00 67.56 253 GLN A O 1
ATOM 2080 N N . ILE A 1 254 ? 8.150 -17.416 -1.609 1.00 66.31 254 ILE A N 1
ATOM 2081 C CA . ILE A 1 254 ? 7.835 -17.574 -3.047 1.00 66.31 254 ILE A CA 1
ATOM 2082 C C . ILE A 1 254 ? 8.899 -18.424 -3.721 1.00 66.31 254 ILE A C 1
ATOM 2084 O O . ILE A 1 254 ? 8.585 -19.367 -4.444 1.00 66.31 254 ILE A O 1
ATOM 2088 N N . TYR A 1 255 ? 10.166 -18.080 -3.503 1.00 66.75 255 TYR A N 1
ATOM 2089 C CA . TYR A 1 255 ? 11.273 -18.756 -4.155 1.00 66.75 255 TYR A CA 1
ATOM 2090 C C . TYR A 1 255 ? 11.345 -20.238 -3.769 1.00 66.75 255 TYR A C 1
ATOM 2092 O O . TYR A 1 255 ? 11.543 -21.082 -4.645 1.00 66.75 255 TYR A O 1
ATOM 2100 N N . GLN A 1 256 ? 11.140 -20.569 -2.489 1.00 71.38 256 GLN A N 1
ATOM 2101 C CA . GLN A 1 256 ? 11.079 -21.957 -2.027 1.00 71.38 256 GLN A CA 1
ATOM 2102 C C . GLN A 1 256 ? 9.940 -22.736 -2.692 1.00 71.38 256 GLN A C 1
ATOM 2104 O O . GLN A 1 256 ? 10.172 -23.831 -3.208 1.00 71.38 256 GLN A O 1
ATOM 2109 N N . GLU A 1 257 ? 8.735 -22.169 -2.738 1.00 67.75 257 GLU A N 1
ATOM 2110 C CA . GLU A 1 257 ? 7.572 -22.827 -3.343 1.00 67.75 257 GLU A CA 1
ATOM 2111 C C . GLU A 1 257 ? 7.713 -22.963 -4.863 1.00 67.75 257 GLU A C 1
ATOM 2113 O O . GLU A 1 257 ? 7.416 -24.018 -5.418 1.00 67.75 257 GLU A O 1
ATOM 2118 N N . MET A 1 258 ? 8.261 -21.956 -5.549 1.00 62.41 258 MET A N 1
ATOM 2119 C CA . MET A 1 258 ? 8.575 -22.049 -6.979 1.00 62.41 258 MET A CA 1
ATOM 2120 C C . MET A 1 258 ? 9.587 -23.158 -7.274 1.00 62.41 258 MET A C 1
ATOM 2122 O O . MET A 1 258 ? 9.449 -23.860 -8.275 1.00 62.41 258 MET A O 1
ATOM 2126 N N . HIS A 1 259 ? 10.606 -23.327 -6.426 1.00 65.81 259 HIS A N 1
ATOM 2127 C CA . HIS A 1 259 ? 11.579 -24.412 -6.579 1.00 65.81 259 HIS A CA 1
ATOM 2128 C C . HIS A 1 259 ? 10.968 -25.777 -6.310 1.00 65.81 259 HIS A C 1
ATOM 2130 O O . HIS A 1 259 ? 11.203 -26.700 -7.088 1.00 65.81 259 HIS A O 1
ATOM 2136 N N . LYS A 1 260 ? 10.154 -25.896 -5.261 1.00 69.81 260 LYS A N 1
ATOM 2137 C CA . LYS A 1 260 ? 9.418 -27.123 -4.960 1.00 69.81 260 LYS A CA 1
ATOM 2138 C C . LYS A 1 260 ? 8.504 -27.505 -6.122 1.00 69.81 260 LYS A C 1
ATOM 2140 O O . LYS A 1 260 ? 8.592 -28.624 -6.614 1.00 69.81 260 LYS A O 1
ATOM 2145 N N . PHE A 1 261 ? 7.721 -26.554 -6.626 1.00 64.19 261 PHE A N 1
ATOM 2146 C CA . PHE A 1 261 ? 6.855 -26.757 -7.782 1.00 64.19 261 PHE A CA 1
ATOM 2147 C C . PHE A 1 261 ? 7.656 -27.145 -9.024 1.00 64.19 261 PHE A C 1
ATOM 2149 O O . PHE A 1 261 ? 7.304 -28.097 -9.707 1.00 64.19 261 PHE A O 1
ATOM 2156 N N . LYS A 1 262 ? 8.772 -26.462 -9.307 1.00 64.44 262 LYS A N 1
ATOM 2157 C CA . LYS A 1 262 ? 9.653 -26.810 -10.429 1.00 64.44 262 LYS A CA 1
ATOM 2158 C C . LYS A 1 262 ? 10.193 -28.235 -10.302 1.00 64.44 262 LYS A C 1
ATOM 2160 O O . LYS A 1 262 ? 10.230 -28.943 -11.303 1.00 64.44 262 LYS A O 1
ATOM 2165 N N . PHE A 1 263 ? 10.609 -28.647 -9.106 1.00 70.62 263 PHE A N 1
ATOM 2166 C CA . PHE A 1 263 ? 11.112 -29.994 -8.847 1.00 70.62 263 PHE A CA 1
ATOM 2167 C C . PHE A 1 263 ? 10.015 -31.049 -9.025 1.00 70.62 263 PHE A C 1
ATOM 2169 O O . PHE A 1 263 ? 10.225 -32.019 -9.746 1.00 70.62 263 PHE A O 1
ATOM 2176 N N . GLU A 1 264 ? 8.830 -30.829 -8.450 1.00 72.44 264 GLU A N 1
ATOM 2177 C CA . GLU A 1 264 ? 7.663 -31.706 -8.620 1.00 72.44 264 GLU A CA 1
ATOM 2178 C C . GLU A 1 264 ? 7.244 -31.804 -10.092 1.00 72.44 264 GLU A C 1
ATOM 2180 O O . GLU A 1 264 ? 6.973 -32.893 -10.589 1.00 72.44 264 GLU A O 1
ATOM 2185 N N . TRP A 1 265 ? 7.246 -30.685 -10.816 1.00 67.88 265 TRP A N 1
ATOM 2186 C CA . TRP A 1 265 ? 6.904 -30.639 -12.236 1.00 67.88 265 TRP A CA 1
ATOM 2187 C C . TRP A 1 265 ? 7.947 -31.349 -13.101 1.00 67.88 265 TRP A C 1
ATOM 2189 O O . TRP A 1 265 ? 7.602 -32.051 -14.047 1.00 67.88 265 TRP A O 1
ATOM 2199 N N . GLN A 1 266 ? 9.229 -31.215 -12.760 1.00 68.94 266 GLN A N 1
ATOM 2200 C CA . GLN A 1 266 ? 10.311 -31.916 -13.441 1.00 68.94 266 GLN A CA 1
ATOM 2201 C C . GLN A 1 266 ? 10.258 -33.425 -13.171 1.00 68.94 266 GLN A C 1
ATOM 2203 O O . GLN A 1 266 ? 10.380 -34.204 -14.107 1.00 68.94 266 GLN A O 1
ATOM 2208 N N . GLN A 1 267 ? 9.950 -33.837 -11.940 1.00 74.25 267 GLN A N 1
ATOM 2209 C CA . GLN A 1 267 ? 9.709 -35.239 -11.596 1.00 74.25 267 GLN A CA 1
ATOM 2210 C C . GLN A 1 267 ? 8.492 -35.807 -12.343 1.00 74.25 267 GLN A C 1
ATOM 2212 O O . GLN A 1 267 ? 8.555 -36.914 -12.870 1.00 74.25 267 GLN A O 1
ATOM 2217 N N . GLN A 1 268 ? 7.408 -35.031 -12.454 1.00 71.19 268 GLN A N 1
ATOM 2218 C CA . GLN A 1 268 ? 6.237 -35.406 -13.249 1.00 71.19 268 GLN A CA 1
ATOM 2219 C C . GLN A 1 268 ? 6.549 -35.498 -14.742 1.00 71.19 268 GLN A C 1
ATOM 2221 O O . GLN A 1 268 ? 5.956 -36.336 -15.408 1.00 71.19 268 GLN A O 1
ATOM 2226 N N . LEU A 1 269 ? 7.435 -34.661 -15.286 1.00 63.25 269 LEU A N 1
ATOM 2227 C CA . LEU A 1 269 ? 7.878 -34.761 -16.680 1.00 63.25 269 LEU A CA 1
ATOM 2228 C C . LEU A 1 269 ? 8.799 -35.960 -16.917 1.00 63.25 269 LEU A C 1
ATOM 2230 O O . LEU A 1 269 ? 8.713 -36.578 -17.974 1.00 63.25 269 LEU A O 1
ATOM 2234 N N . ASP A 1 270 ? 9.665 -36.287 -15.960 1.00 70.12 270 ASP A N 1
ATOM 2235 C CA . ASP A 1 270 ? 10.569 -37.437 -16.050 1.00 70.12 270 ASP A CA 1
ATOM 2236 C C . ASP A 1 270 ? 9.803 -38.776 -15.966 1.00 70.12 270 ASP A C 1
ATOM 2238 O O . ASP A 1 270 ? 10.275 -39.803 -16.468 1.00 70.12 270 ASP A O 1
ATOM 2242 N N . ASP A 1 271 ? 8.573 -38.768 -15.438 1.00 76.75 271 ASP A N 1
ATOM 2243 C CA . ASP A 1 271 ? 7.612 -39.852 -15.633 1.00 76.75 271 ASP A CA 1
ATOM 2244 C C . ASP A 1 271 ? 7.192 -39.911 -17.115 1.00 76.75 271 ASP A C 1
ATOM 2246 O O . ASP A 1 271 ? 6.318 -39.179 -17.581 1.00 76.75 271 ASP A O 1
ATOM 2250 N N . ASN A 1 272 ? 7.814 -40.829 -17.867 1.00 58.50 272 ASN A N 1
ATOM 2251 C CA . ASN A 1 272 ? 7.693 -41.023 -19.325 1.00 58.50 272 ASN A CA 1
ATOM 2252 C C . ASN A 1 272 ? 6.278 -40.874 -19.931 1.00 58.50 272 ASN A C 1
ATOM 2254 O O . ASN A 1 272 ? 6.149 -40.465 -21.085 1.00 58.50 272 ASN A O 1
ATOM 2258 N N . ALA A 1 273 ? 5.218 -41.205 -19.186 1.00 61.81 273 ALA A N 1
ATOM 2259 C CA . ALA A 1 273 ? 3.834 -41.061 -19.641 1.00 61.81 273 ALA A CA 1
ATOM 2260 C C . ALA A 1 273 ? 3.410 -39.587 -19.823 1.00 61.81 273 ALA A C 1
ATOM 2262 O O . ALA A 1 273 ? 2.677 -39.257 -20.756 1.00 61.81 273 ALA A O 1
ATOM 2263 N N . ASN A 1 274 ? 3.902 -38.685 -18.974 1.00 58.62 274 ASN A N 1
ATOM 2264 C CA . ASN A 1 274 ? 3.572 -37.262 -19.028 1.00 58.62 274 ASN A CA 1
ATOM 2265 C C . ASN A 1 274 ? 4.420 -36.518 -20.059 1.00 58.62 274 ASN A C 1
ATOM 2267 O O . ASN A 1 274 ? 3.916 -35.593 -20.690 1.00 58.62 274 ASN A O 1
ATOM 2271 N N . LEU A 1 275 ? 5.670 -36.941 -20.291 1.00 60.28 275 LEU A N 1
ATOM 2272 C CA . LEU A 1 275 ? 6.502 -36.378 -21.357 1.00 60.28 275 LEU A CA 1
ATOM 2273 C C . LEU A 1 275 ? 5.880 -36.613 -22.738 1.00 60.28 275 LEU A C 1
ATOM 2275 O O . LEU A 1 275 ? 5.856 -35.697 -23.556 1.00 60.28 275 LEU A O 1
ATOM 2279 N N . GLN A 1 276 ? 5.336 -37.811 -22.982 1.00 63.12 276 GLN A N 1
ATOM 2280 C CA . GLN A 1 276 ? 4.590 -38.107 -24.209 1.00 63.12 276 GLN A CA 1
ATOM 2281 C C . GLN A 1 276 ? 3.314 -37.269 -24.316 1.00 63.12 276 GLN A C 1
ATOM 2283 O O . GLN A 1 276 ? 3.106 -36.628 -25.340 1.00 63.12 276 GLN A O 1
ATOM 2288 N N . CYS A 1 277 ? 2.510 -37.196 -23.252 1.00 63.19 277 CYS A N 1
ATOM 2289 C CA . CYS A 1 277 ? 1.287 -36.386 -23.230 1.00 63.19 277 CYS A CA 1
ATOM 2290 C C . CYS A 1 277 ? 1.575 -34.888 -23.471 1.00 63.19 277 CYS A C 1
ATOM 2292 O O . CYS A 1 277 ? 0.875 -34.214 -24.227 1.00 63.19 277 CYS A O 1
ATOM 2294 N N . PHE A 1 278 ? 2.661 -34.363 -22.894 1.00 59.31 278 PHE A N 1
ATOM 2295 C CA . PHE A 1 278 ? 3.111 -32.988 -23.107 1.00 59.31 278 PHE A CA 1
ATOM 2296 C C . PHE A 1 278 ? 3.631 -32.769 -24.533 1.00 59.31 278 PHE A C 1
ATOM 2298 O O . PHE A 1 278 ? 3.299 -31.768 -25.164 1.00 59.31 278 PHE A O 1
ATOM 2305 N N . GLN A 1 279 ? 4.399 -33.715 -25.081 1.00 63.38 279 GLN A N 1
ATOM 2306 C CA . GLN A 1 279 ? 4.825 -33.676 -26.482 1.00 63.38 279 GLN A CA 1
ATOM 2307 C C . GLN A 1 279 ? 3.630 -33.729 -27.439 1.00 63.38 279 GLN A C 1
ATOM 2309 O O . GLN A 1 279 ? 3.645 -33.008 -28.432 1.00 63.38 279 GLN A O 1
ATOM 2314 N N . GLU A 1 280 ? 2.587 -34.507 -27.146 1.00 66.62 280 GLU A N 1
ATOM 2315 C CA . GLU A 1 280 ? 1.329 -34.558 -27.907 1.00 66.62 280 GLU A CA 1
ATOM 2316 C C . GLU A 1 280 ? 0.555 -33.230 -27.838 1.00 66.62 280 GLU A C 1
ATOM 2318 O O . GLU A 1 280 ? 0.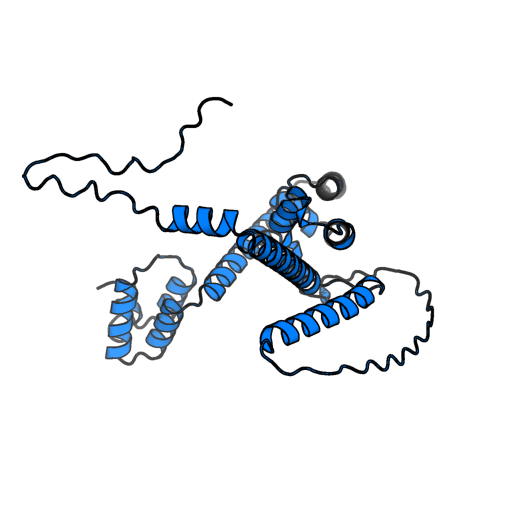115 -32.722 -28.868 1.00 66.62 280 GLU A O 1
ATOM 2323 N N . LEU A 1 281 ? 0.471 -32.602 -26.660 1.00 61.38 281 LEU A N 1
ATOM 2324 C CA . LEU A 1 2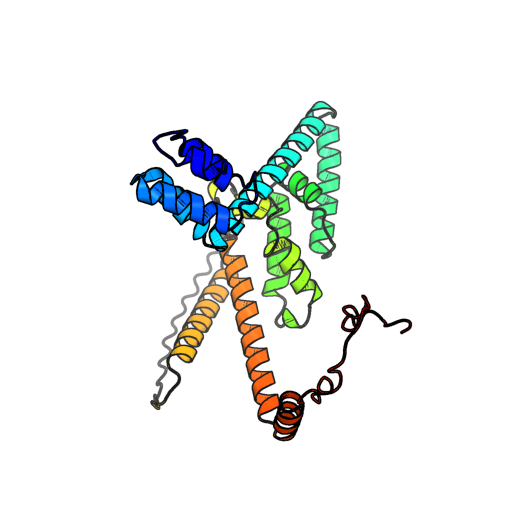81 ? -0.122 -31.269 -26.474 1.00 61.38 281 LEU A CA 1
ATOM 2325 C C . LEU A 1 281 ? 0.653 -30.168 -27.211 1.00 61.38 281 LEU A C 1
ATOM 2327 O O . LEU A 1 281 ? 0.055 -29.326 -27.878 1.00 61.38 281 LEU A O 1
ATOM 2331 N N . CYS A 1 282 ? 1.984 -30.168 -27.125 1.00 56.28 282 CYS A N 1
ATOM 2332 C CA . CYS A 1 282 ? 2.830 -29.178 -27.795 1.00 56.28 282 CYS A CA 1
ATOM 2333 C C . CYS A 1 282 ? 2.952 -29.411 -29.307 1.00 56.28 282 CYS A C 1
ATOM 2335 O O . CYS A 1 282 ? 3.238 -28.473 -30.048 1.00 56.28 282 CYS A O 1
ATOM 2337 N N . SER A 1 283 ? 2.741 -30.644 -29.773 1.00 59.25 283 SER A N 1
ATOM 2338 C CA . SER A 1 283 ? 2.671 -30.987 -31.200 1.00 59.25 283 SER A CA 1
ATOM 2339 C C . SER A 1 283 ? 1.260 -30.858 -31.776 1.00 59.25 283 SER A C 1
ATOM 2341 O O . SER A 1 283 ? 1.061 -31.114 -32.970 1.00 59.25 283 SER A O 1
ATOM 2343 N N . TRP A 1 284 ? 0.294 -30.397 -30.971 1.00 48.62 284 TRP A N 1
ATOM 2344 C CA . TRP A 1 284 ? -1.059 -30.097 -31.411 1.00 48.62 284 TRP A CA 1
ATOM 2345 C C . TRP A 1 284 ? -1.057 -28.860 -32.315 1.00 48.62 284 TRP A C 1
ATOM 2347 O O . TRP A 1 284 ? -1.322 -27.726 -31.920 1.00 48.62 284 TRP A O 1
ATOM 2357 N N . ASN A 1 285 ? -0.717 -29.085 -33.581 1.00 48.25 285 ASN A N 1
ATOM 2358 C CA . ASN A 1 285 ? -0.910 -28.112 -34.636 1.00 48.25 285 ASN A CA 1
ATOM 2359 C C . ASN A 1 285 ? -2.415 -27.931 -34.823 1.00 48.25 285 ASN A C 1
ATOM 2361 O O . ASN A 1 285 ? -3.091 -28.850 -35.290 1.00 48.25 285 ASN A O 1
ATOM 2365 N N . VAL A 1 286 ? -2.929 -26.742 -34.496 1.00 46.06 286 VAL A N 1
ATOM 2366 C CA . VAL A 1 286 ? -4.257 -26.311 -34.947 1.00 46.06 286 VAL A CA 1
ATOM 2367 C C . VAL A 1 286 ? -4.299 -26.562 -36.457 1.00 46.06 286 VAL A C 1
ATOM 2369 O O . VAL A 1 286 ? -3.465 -26.003 -37.178 1.00 46.06 286 VAL A O 1
ATOM 2372 N N . PRO A 1 287 ? -5.193 -27.432 -36.964 1.00 48.12 287 PRO A N 1
ATOM 2373 C CA . PRO A 1 287 ? -5.277 -27.677 -38.389 1.00 48.12 287 PRO A CA 1
ATOM 2374 C C . PRO A 1 287 ? -5.475 -26.333 -39.082 1.00 48.12 287 PRO A C 1
ATOM 2376 O O . PRO A 1 287 ? -6.412 -25.604 -38.751 1.00 48.12 287 PRO A O 1
ATOM 2379 N N . ASN A 1 288 ? -4.575 -26.008 -40.015 1.00 46.94 288 ASN A N 1
ATOM 2380 C CA . ASN A 1 288 ? -4.674 -24.858 -40.911 1.00 46.94 288 ASN A CA 1
ATOM 2381 C C . ASN A 1 288 ? -5.975 -24.959 -41.727 1.00 46.94 288 ASN A C 1
ATOM 2383 O O . ASN A 1 288 ? -5.972 -25.368 -42.886 1.00 46.94 288 ASN A O 1
ATOM 2387 N N . SER A 1 289 ? -7.098 -24.607 -41.113 1.00 47.72 289 SER A N 1
ATOM 2388 C CA . SER A 1 289 ? -8.425 -24.579 -41.722 1.00 47.72 289 SER A CA 1
ATOM 2389 C C . SER A 1 289 ? -8.708 -23.243 -42.415 1.00 47.72 289 SER A C 1
ATOM 2391 O O . SER A 1 289 ? -9.733 -23.092 -43.064 1.00 47.72 289 SER A O 1
ATOM 2393 N N . THR A 1 290 ? -7.764 -22.297 -42.414 1.00 46.97 290 THR A N 1
ATOM 2394 C CA . THR A 1 290 ? -7.880 -21.008 -43.120 1.00 46.97 290 THR A CA 1
ATOM 2395 C C . THR A 1 290 ? -7.221 -20.985 -44.503 1.00 46.97 290 THR A C 1
ATOM 2397 O O . THR A 1 290 ? -6.816 -19.934 -44.995 1.00 46.97 290 THR A O 1
ATOM 2400 N N . LYS A 1 291 ? -7.163 -22.128 -45.198 1.00 46.19 291 LYS A N 1
ATOM 2401 C CA . LYS A 1 291 ? -6.835 -22.180 -46.637 1.00 46.19 291 LYS A CA 1
ATOM 2402 C C . LYS A 1 291 ? -8.042 -22.540 -47.507 1.00 46.19 291 LYS A C 1
ATOM 2404 O O . LYS A 1 291 ? -7.917 -23.348 -48.413 1.00 46.19 291 LYS A O 1
ATOM 2409 N N . HIS A 1 292 ? -9.190 -21.906 -47.278 1.00 47.16 292 HIS A N 1
ATOM 2410 C CA . HIS A 1 292 ? -10.221 -21.760 -48.311 1.00 47.16 292 HIS A CA 1
ATOM 2411 C C . HIS A 1 292 ? -11.062 -20.497 -48.085 1.00 47.16 292 HIS A C 1
ATOM 2413 O O . HIS A 1 292 ? -12.096 -20.537 -47.433 1.00 47.16 292 HIS A O 1
ATOM 2419 N N . SER A 1 293 ? -10.611 -19.371 -48.646 1.00 42.41 293 SER A N 1
ATOM 2420 C CA . SER A 1 293 ? -11.485 -18.335 -49.229 1.00 42.41 293 SER A CA 1
ATOM 2421 C C . SER A 1 293 ? -10.653 -17.217 -49.870 1.00 42.41 293 SER A C 1
ATOM 2423 O O . SER A 1 293 ? -10.577 -16.085 -49.406 1.00 42.41 293 SER A O 1
ATOM 2425 N N . GLN A 1 294 ? -10.036 -17.523 -51.013 1.00 46.28 294 GLN A N 1
ATOM 2426 C CA . GLN A 1 294 ? -9.937 -16.506 -52.057 1.00 46.28 294 GLN A CA 1
ATOM 2427 C C . GLN A 1 294 ? -11.280 -16.482 -52.787 1.00 46.28 294 GLN A C 1
ATOM 2429 O O . GLN A 1 294 ? -11.515 -17.348 -53.621 1.00 46.28 294 GLN A O 1
ATOM 2434 N N . SER A 1 295 ? -12.139 -15.514 -52.468 1.00 42.81 295 SER A N 1
ATOM 2435 C CA . SER A 1 295 ? -12.908 -14.747 -53.462 1.00 42.81 295 SER A CA 1
ATOM 2436 C C . SER A 1 295 ? -13.859 -13.769 -52.768 1.00 42.81 295 SER A C 1
ATOM 2438 O O . SER A 1 295 ? -14.869 -14.176 -52.211 1.00 42.81 295 SER A O 1
ATOM 2440 N N . GLY A 1 296 ? -13.503 -12.486 -52.840 1.00 45.31 296 GLY A N 1
ATOM 2441 C CA . GLY A 1 296 ? -14.391 -11.334 -53.010 1.00 45.31 296 GLY A CA 1
ATOM 2442 C C . GLY A 1 296 ? -15.725 -11.264 -52.262 1.00 45.31 296 GLY A C 1
ATOM 2443 O O . GLY A 1 296 ? -16.692 -11.902 -52.655 1.00 45.31 296 GLY A O 1
ATOM 2444 N N . GLY A 1 297 ? -15.814 -10.279 -51.365 1.00 42.16 297 GLY A N 1
ATOM 2445 C CA . GLY A 1 297 ? -17.037 -9.495 -51.185 1.00 42.16 297 GLY A CA 1
ATOM 2446 C C . GLY A 1 297 ? -17.586 -9.463 -49.763 1.00 42.16 297 GLY A C 1
ATOM 2447 O O . GLY A 1 297 ? -18.204 -10.421 -49.336 1.00 42.16 297 GLY A O 1
ATOM 2448 N N . GLY A 1 298 ? -17.392 -8.315 -49.102 1.00 43.81 298 GLY A N 1
ATOM 2449 C CA . GLY A 1 298 ? -18.319 -7.678 -48.157 1.00 43.81 298 GLY A CA 1
ATOM 2450 C C . GLY A 1 298 ? -18.888 -8.504 -47.000 1.00 43.81 298 GLY A C 1
ATOM 2451 O O . GLY A 1 298 ? -19.793 -9.304 -47.195 1.00 43.81 298 GLY A O 1
ATOM 2452 N N . GLY A 1 299 ? -18.477 -8.171 -45.778 1.00 40.12 299 GLY A N 1
ATOM 2453 C CA . GLY A 1 299 ? -19.191 -8.573 -44.569 1.00 40.12 299 GLY A CA 1
ATOM 2454 C C . GLY A 1 299 ? -18.328 -8.412 -43.328 1.00 40.12 299 GLY A C 1
ATOM 2455 O O . GLY A 1 299 ? -17.328 -9.106 -43.188 1.00 40.12 299 GLY A O 1
ATOM 2456 N N . ASP A 1 300 ? -18.708 -7.458 -42.480 1.00 51.91 300 ASP A N 1
ATOM 2457 C CA . ASP A 1 300 ? -18.344 -7.394 -41.064 1.00 51.91 300 ASP A CA 1
ATOM 2458 C C . ASP A 1 300 ? -18.717 -8.698 -40.327 1.00 51.91 300 ASP A C 1
ATOM 2460 O O . ASP A 1 300 ? -19.518 -9.484 -40.826 1.00 51.91 300 ASP A O 1
ATOM 2464 N N . ASP A 1 301 ? -18.177 -8.844 -39.112 1.00 52.91 301 ASP A N 1
ATOM 2465 C CA . ASP A 1 301 ? -18.434 -9.890 -38.105 1.00 52.91 301 ASP A CA 1
ATOM 2466 C C . ASP A 1 301 ? -17.748 -11.250 -38.296 1.00 52.91 301 ASP A C 1
ATOM 2468 O O . ASP A 1 301 ? -18.284 -12.148 -38.926 1.00 52.91 301 ASP A O 1
ATOM 2472 N N . ASP A 1 302 ? -16.577 -11.419 -37.654 1.00 46.12 302 ASP A N 1
ATOM 2473 C CA . ASP A 1 302 ? -16.210 -12.678 -36.965 1.00 46.12 302 ASP A CA 1
ATOM 2474 C C . ASP A 1 302 ? -14.895 -12.554 -36.155 1.00 46.12 302 ASP A C 1
ATOM 2476 O O . ASP A 1 302 ? -13.926 -13.296 -36.325 1.00 46.12 302 ASP A O 1
ATOM 2480 N N . ARG A 1 303 ? -14.818 -11.582 -35.231 1.00 44.75 303 ARG A N 1
ATOM 2481 C CA . ARG A 1 303 ? -13.682 -11.443 -34.282 1.00 44.75 303 ARG A CA 1
ATOM 2482 C C . ARG A 1 303 ? -14.040 -11.741 -32.821 1.00 44.75 303 ARG A C 1
ATOM 2484 O O . ARG A 1 303 ? -13.379 -11.229 -31.921 1.00 44.75 303 ARG A O 1
ATOM 2491 N N . HIS A 1 304 ? -15.048 -12.577 -32.561 1.00 47.06 304 HIS A N 1
ATOM 2492 C CA . HIS A 1 304 ? -15.524 -12.825 -31.189 1.00 47.06 304 HIS A CA 1
ATOM 2493 C C . HIS A 1 304 ? -15.511 -14.281 -30.693 1.00 47.06 304 HIS A C 1
ATOM 2495 O O . HIS A 1 304 ? -15.913 -14.528 -29.561 1.00 47.06 304 HIS A O 1
ATOM 2501 N N . LEU A 1 305 ? -14.961 -15.243 -31.437 1.00 44.03 305 LEU A N 1
ATOM 2502 C CA . LEU A 1 305 ? -15.084 -16.668 -31.079 1.00 44.03 305 LEU A CA 1
ATOM 2503 C C . LEU A 1 305 ? -14.030 -17.248 -30.107 1.00 44.03 305 LEU A C 1
ATOM 2505 O O . LEU A 1 305 ? -14.003 -18.456 -29.913 1.00 44.03 305 LEU A O 1
ATOM 2509 N N . TRP A 1 306 ? -13.197 -16.433 -29.448 1.00 41.53 306 TRP A N 1
ATOM 2510 C CA . TRP A 1 306 ? -12.197 -16.937 -28.477 1.00 41.53 306 TRP A CA 1
ATOM 2511 C C . TRP A 1 306 ? -12.518 -16.661 -26.999 1.00 41.53 306 TRP A C 1
ATOM 2513 O O . TRP A 1 306 ? -11.697 -16.957 -26.134 1.00 41.53 306 TRP A O 1
ATOM 2523 N N . ARG A 1 307 ? -13.703 -16.129 -26.665 1.00 35.12 307 ARG A N 1
ATOM 2524 C CA . ARG A 1 307 ? -14.127 -16.021 -25.258 1.00 35.12 307 ARG A CA 1
ATOM 2525 C C . ARG A 1 307 ? -14.802 -17.309 -24.784 1.00 35.12 307 ARG A C 1
ATOM 2527 O O . ARG A 1 307 ? -15.948 -17.577 -25.126 1.00 35.12 307 ARG A O 1
ATOM 2534 N N . GLN A 1 308 ? -14.094 -18.062 -23.944 1.00 43.84 308 GLN A N 1
ATOM 2535 C CA . GLN A 1 308 ? -14.616 -19.160 -23.120 1.00 43.84 308 GLN A CA 1
ATOM 2536 C C . GLN A 1 308 ? -15.411 -18.635 -21.904 1.00 43.84 308 GLN A C 1
ATOM 2538 O O . GLN A 1 308 ? -15.133 -19.005 -20.771 1.00 43.84 308 GLN A O 1
ATOM 2543 N N . ASP A 1 309 ? -16.424 -17.797 -22.133 1.00 40.91 309 ASP A N 1
ATOM 2544 C CA . ASP A 1 309 ? -17.321 -17.309 -21.068 1.00 40.91 309 ASP A CA 1
ATOM 2545 C C . ASP A 1 309 ? -18.726 -17.935 -21.179 1.00 40.91 309 ASP A C 1
ATOM 2547 O O . ASP A 1 309 ? -19.736 -17.273 -20.956 1.00 40.91 309 ASP A O 1
ATOM 2551 N N . GLN A 1 310 ? -18.817 -19.221 -21.535 1.00 45.69 310 GLN A N 1
ATOM 2552 C CA . GLN A 1 310 ? -20.058 -19.988 -21.381 1.00 45.69 310 GLN A CA 1
ATOM 2553 C C . GLN A 1 310 ? -19.812 -21.244 -20.551 1.00 45.69 310 GLN A C 1
ATOM 2555 O O . GLN A 1 310 ? -19.642 -22.344 -21.070 1.00 45.69 310 GLN A O 1
ATOM 2560 N N . VAL A 1 311 ? -19.830 -21.055 -19.234 1.00 39.84 311 VAL A N 1
ATOM 2561 C CA . VAL A 1 311 ? -20.250 -22.099 -18.300 1.00 39.84 311 VAL A CA 1
ATOM 2562 C C . VAL A 1 311 ? -21.533 -21.596 -17.650 1.00 39.84 311 VAL A C 1
ATOM 2564 O O . VAL A 1 311 ? -21.516 -20.911 -16.631 1.00 39.84 311 VAL A O 1
ATOM 2567 N N . GLU A 1 312 ? -22.661 -21.898 -18.288 1.00 47.75 312 GLU A N 1
ATOM 2568 C CA . GLU A 1 312 ? -23.950 -21.930 -17.609 1.00 47.75 312 GLU A CA 1
ATOM 2569 C C . GLU A 1 312 ? -24.134 -23.340 -17.029 1.00 47.75 312 GLU A C 1
ATOM 2571 O O . GLU A 1 312 ? -24.221 -24.315 -17.769 1.00 47.75 312 GLU A O 1
ATOM 2576 N N . HIS A 1 313 ? -24.224 -23.391 -15.694 1.00 44.44 313 HIS A N 1
ATOM 2577 C CA . HIS A 1 313 ? -24.693 -24.496 -14.840 1.00 44.44 313 HIS A CA 1
ATOM 2578 C C . HIS A 1 313 ? -23.643 -25.510 -14.351 1.00 44.44 313 HIS A C 1
ATOM 2580 O O . HIS A 1 313 ? -23.152 -26.352 -15.100 1.00 44.44 313 HIS A O 1
ATOM 2586 N N . GLY A 1 314 ? -23.396 -25.457 -13.035 1.00 37.47 314 GLY A N 1
ATOM 2587 C CA . GLY A 1 314 ? -22.594 -26.396 -12.250 1.00 37.47 314 GLY A CA 1
ATOM 2588 C C . GLY A 1 314 ? -22.080 -25.758 -10.975 1.00 37.47 314 GLY A C 1
ATOM 2589 O O . GLY A 1 314 ? -20.853 -25.557 -10.900 1.00 37.47 314 GLY A O 1
#

pLDDT: mean 70.08, std 19.21, range [32.16, 97.62]

Secondary structure (DSSP, 8-state):
--HHHHHH-TTTT--HHHHHHHHHTT-SPPPHHHHHHHHHHHHHTT-HHHHHHHHHHHT--HHHHHHHHHHHHHHHHHHHHHHHHHHHHHHS-HHHHHHHHHHHHHHHHHHHHTT----HHHHHHHHHH-HHHHHHHHHHHHHHHHHS-TTGGG-HHHHHHHIIIIIS-TT-HHHHHHT-GGG-----------------------------S-HHHHHHHHHHHHHHHHHHHHHTTT----HHHHHHHHHHHHHHHHHHHHHHHHHHHHSHHHHHHHHHHHT---------------------TT--------

Organism: Reticulomyxa filosa (NCBI:txid46433)

Radius of gyration: 28.83 Å; chains: 1; bounding box: 60×70×84 Å

Sequence (314 aa):
YDLLTHMVCPLSGNNVKCACYLLELGLMKWSEEDLNKALEVAIMYKNKAGISVLVETKYVDQSKEKMRESALKYRKEKSTSVQLLEYLKQETTEKELATVMNALMKTMKKLIKDRKLVSHQVLNLCWLFDRKEIATAMVQKCQELLFHSDTLAQRPNDWQWLQEYVVDNTDLLLWWEMCDPSLLNLDLDVKKEESKMDIDMDMDMDIHMDKNKNDTTDMKMMAVMEMQSQWKGLAMSNHTFVWQDIEQIFTYQIYQEMHKFKFEWQQQLDDNANLQCFQELCSWNVPNSTKHSQSGGGGDDDRHLWRQDQVEHG